Protein AF-A0AB38RPN5-F1 (afdb_monomer_lite)

Radius of gyration: 20.64 Å; chains: 1; bounding box: 56×37×49 Å

Foldseek 3Di:
DFFADPVRATDVPLVVLCVPPPDDDPVSCVSRPAAAADAFDQDDPNRGPQQAFSQVRRVVVVVVVPDDPRYHHDDKDFQDWQVVQQVVCVVRVHQGKWWADRRDGHDPPDPDPRIDGDGDDDDDDWDQPDFDADDDVRHQATQWTFTWDQDPVRDTDTDDIGRPDDDPPHHPPDDDDDDDDDDDDIDGTIMD

Structure (mmCIF, N/CA/C/O backbone):
data_AF-A0AB38RPN5-F1
#
_entry.id   AF-A0AB38RPN5-F1
#
loop_
_atom_site.group_PDB
_atom_site.id
_atom_site.type_symbol
_atom_site.label_atom_id
_atom_site.label_alt_id
_atom_site.label_comp_id
_atom_site.label_asym_id
_atom_site.label_entity_id
_atom_site.label_seq_id
_atom_site.pdbx_PDB_ins_code
_atom_site.Cartn_x
_atom_site.Cartn_y
_atom_site.Cartn_z
_atom_site.occupancy
_atom_site.B_iso_or_equiv
_atom_site.auth_seq_id
_atom_site.auth_comp_id
_atom_site.auth_asym_id
_atom_site.auth_atom_id
_atom_site.pdbx_PDB_model_num
ATOM 1 N N . MET A 1 1 ? -3.468 5.128 -4.167 1.00 90.56 1 MET A N 1
ATOM 2 C CA . MET A 1 1 ? -4.109 5.001 -5.499 1.00 90.56 1 MET A CA 1
ATOM 3 C C . MET A 1 1 ? -3.367 3.937 -6.280 1.00 90.56 1 MET A C 1
ATOM 5 O O . MET A 1 1 ? -2.167 3.811 -6.088 1.00 90.56 1 MET A O 1
ATOM 9 N N . VAL A 1 2 ? -4.060 3.199 -7.135 1.00 93.06 2 VAL A N 1
ATOM 10 C CA . VAL A 1 2 ? -3.501 2.122 -7.956 1.00 93.06 2 VAL A CA 1
ATOM 11 C C . VAL A 1 2 ? -3.995 2.311 -9.383 1.00 93.06 2 VAL A C 1
ATOM 13 O O . VAL A 1 2 ? -5.187 2.531 -9.578 1.00 93.06 2 VAL A O 1
ATOM 16 N N . ALA A 1 3 ? -3.092 2.244 -10.360 1.00 92.69 3 ALA A N 1
ATOM 17 C CA . ALA A 1 3 ? -3.441 2.067 -11.766 1.00 92.69 3 ALA A CA 1
ATOM 18 C C . ALA A 1 3 ? -3.208 0.599 -12.128 1.00 92.69 3 ALA A C 1
ATOM 20 O O . ALA A 1 3 ? -2.184 0.040 -11.737 1.00 92.69 3 ALA A O 1
ATOM 21 N N . LEU A 1 4 ? -4.142 -0.017 -12.846 1.00 89.94 4 LEU A N 1
ATOM 22 C CA . LEU A 1 4 ? -3.995 -1.397 -13.306 1.00 89.94 4 LEU A CA 1
ATOM 23 C C . LEU A 1 4 ? -3.436 -1.425 -14.734 1.00 89.94 4 LEU A C 1
ATOM 25 O O . LEU A 1 4 ? -3.673 -0.506 -15.530 1.00 89.94 4 LEU A O 1
ATOM 29 N N . GLY A 1 5 ? -2.654 -2.457 -15.035 1.00 87.06 5 GLY A N 1
ATOM 30 C CA . GLY A 1 5 ? -2.279 -2.840 -16.389 1.00 87.06 5 GLY A CA 1
ATOM 31 C C . GLY A 1 5 ? -3.443 -3.501 -17.140 1.00 87.06 5 GLY A C 1
ATOM 32 O O . GLY A 1 5 ? -4.487 -3.776 -16.544 1.00 87.06 5 GLY A O 1
ATOM 33 N N . PRO A 1 6 ? -3.288 -3.753 -18.453 1.00 84.75 6 PRO A N 1
ATOM 34 C CA . PRO A 1 6 ? -4.275 -4.493 -19.249 1.00 84.75 6 PRO A CA 1
ATOM 35 C C . PRO A 1 6 ? -4.553 -5.914 -18.731 1.00 84.75 6 PRO A C 1
ATOM 37 O O . PRO A 1 6 ? -5.631 -6.452 -18.947 1.00 84.75 6 PRO A O 1
ATOM 40 N N . ASP A 1 7 ? -3.586 -6.496 -18.028 1.00 85.00 7 ASP A N 1
ATOM 41 C CA . ASP A 1 7 ? -3.626 -7.793 -17.346 1.00 85.00 7 ASP A CA 1
ATOM 42 C C . ASP A 1 7 ? -4.301 -7.743 -15.961 1.00 85.00 7 ASP A C 1
ATOM 44 O O . ASP A 1 7 ? -4.410 -8.760 -15.279 1.00 85.00 7 ASP A O 1
ATOM 48 N N . GLY A 1 8 ? -4.747 -6.562 -15.521 1.00 86.62 8 GLY A N 1
ATOM 49 C CA . GLY A 1 8 ? -5.340 -6.356 -14.201 1.00 86.62 8 GLY A CA 1
ATOM 50 C C . GLY A 1 8 ? -4.323 -6.265 -13.060 1.00 86.62 8 GLY A C 1
ATOM 51 O O . GLY A 1 8 ? -4.733 -6.161 -11.904 1.00 86.62 8 GLY A O 1
ATOM 52 N N . VAL A 1 9 ? -3.017 -6.261 -13.350 1.00 89.06 9 VAL A N 1
ATOM 53 C CA . VAL A 1 9 ? -1.956 -6.186 -12.336 1.00 89.06 9 VAL A CA 1
ATOM 54 C C . VAL A 1 9 ? -1.670 -4.725 -11.960 1.00 89.06 9 VAL A C 1
ATOM 56 O O . VAL A 1 9 ? -1.650 -3.853 -12.836 1.00 89.06 9 VAL A O 1
ATOM 59 N N . PRO A 1 10 ? -1.437 -4.396 -10.674 1.00 90.94 10 PRO A N 1
ATOM 60 C CA . PRO A 1 10 ? -1.004 -3.059 -10.276 1.00 90.94 10 PRO A CA 1
ATOM 61 C C . PRO A 1 10 ? 0.267 -2.603 -11.005 1.00 90.94 10 PRO A C 1
ATOM 63 O O . PRO A 1 10 ? 1.298 -3.264 -10.974 1.00 90.94 10 PRO A O 1
ATOM 66 N N . SER A 1 11 ? 0.217 -1.420 -11.615 1.00 89.19 11 SER A N 1
ATOM 67 C CA . SER A 1 11 ? 1.329 -0.841 -12.367 1.00 89.19 11 SER A CA 1
ATOM 68 C C . SER A 1 11 ? 1.660 0.559 -11.860 1.00 89.19 11 SER A C 1
ATOM 70 O O . SER A 1 11 ? 0.972 1.547 -12.145 1.00 89.19 11 SER A O 1
ATOM 72 N N . PHE A 1 12 ? 2.758 0.657 -11.108 1.00 86.56 12 PHE A N 1
ATOM 73 C CA . PHE A 1 12 ? 3.242 1.939 -10.602 1.00 86.56 12 PHE A CA 1
ATOM 74 C C . PHE A 1 12 ? 3.710 2.865 -11.731 1.00 86.56 12 PHE A C 1
ATOM 76 O O . PHE A 1 12 ? 3.403 4.053 -11.706 1.00 86.56 12 PHE A O 1
ATOM 83 N N . SER A 1 13 ? 4.354 2.330 -12.771 1.00 84.12 13 SER A N 1
ATOM 84 C CA . SER A 1 13 ? 4.792 3.119 -13.930 1.00 84.12 13 SER A CA 1
ATOM 85 C C . SER A 1 13 ? 3.619 3.768 -14.673 1.00 84.12 13 SER A C 1
ATOM 87 O O . SER A 1 13 ? 3.713 4.923 -15.089 1.00 84.12 13 SER A O 1
ATOM 89 N N . ARG A 1 14 ? 2.472 3.080 -14.787 1.00 89.19 14 ARG A N 1
ATOM 90 C CA . ARG A 1 14 ? 1.233 3.673 -15.325 1.00 89.19 14 ARG A CA 1
ATOM 91 C C . ARG A 1 14 ? 0.702 4.781 -14.420 1.00 89.19 14 ARG A C 1
ATOM 93 O O . ARG A 1 14 ? 0.336 5.840 -14.923 1.00 89.19 14 ARG A O 1
ATOM 100 N N . LEU A 1 15 ? 0.697 4.573 -13.100 1.00 90.12 15 LEU A N 1
ATOM 101 C CA . LEU A 1 15 ? 0.297 5.603 -12.135 1.00 90.12 15 LEU A CA 1
ATOM 102 C C . LEU A 1 15 ? 1.198 6.848 -12.227 1.00 90.12 15 LEU A C 1
ATOM 104 O O . LEU A 1 15 ? 0.686 7.969 -12.231 1.00 90.12 15 LEU A O 1
ATOM 108 N N . GLN A 1 16 ? 2.515 6.662 -12.356 1.00 88.81 16 GLN A N 1
ATOM 109 C CA . GLN A 1 16 ? 3.499 7.745 -12.426 1.00 88.81 16 GLN A CA 1
ATOM 110 C C . GLN A 1 16 ? 3.248 8.719 -13.580 1.00 88.81 16 GLN A C 1
ATOM 112 O O . GLN A 1 16 ? 3.449 9.914 -13.393 1.00 88.81 16 GLN A O 1
ATOM 117 N N . ARG A 1 17 ? 2.725 8.260 -14.728 1.00 86.56 17 ARG A N 1
ATOM 118 C CA . ARG A 1 17 ? 2.425 9.122 -15.895 1.00 86.56 17 ARG A CA 1
ATOM 119 C C . ARG A 1 17 ? 1.492 10.292 -15.584 1.00 86.56 17 ARG A C 1
ATOM 121 O O . ARG A 1 17 ? 1.476 11.276 -16.314 1.00 86.56 17 ARG A O 1
ATOM 128 N N . ARG A 1 18 ? 0.689 10.174 -14.525 1.00 85.69 18 ARG A N 1
ATOM 129 C CA . ARG A 1 18 ? -0.244 11.216 -14.077 1.00 85.69 18 ARG A CA 1
ATOM 130 C C . ARG A 1 18 ? 0.053 11.745 -12.677 1.00 85.69 18 ARG A C 1
ATOM 132 O O . ARG A 1 18 ? -0.678 12.615 -12.203 1.00 85.69 18 ARG A O 1
ATOM 139 N N . MET A 1 19 ? 1.074 11.222 -11.999 1.00 83.62 19 MET A N 1
ATOM 140 C CA . MET A 1 19 ? 1.532 11.796 -10.736 1.00 83.62 19 MET A CA 1
ATOM 141 C C . MET A 1 19 ? 2.059 13.208 -11.013 1.00 83.62 19 MET A C 1
ATOM 143 O O . MET A 1 19 ? 2.760 13.424 -11.993 1.00 83.62 19 MET A O 1
ATOM 147 N N . HIS A 1 20 ? 1.684 14.174 -10.174 1.00 84.56 20 HIS A N 1
ATOM 148 C CA . HIS A 1 20 ? 2.034 15.600 -10.312 1.00 84.56 20 HIS A CA 1
ATOM 149 C C . HIS A 1 20 ? 1.392 16.353 -11.493 1.00 84.56 20 HIS A C 1
ATOM 151 O O . HIS A 1 20 ? 1.646 17.543 -11.667 1.00 84.56 20 HIS A O 1
ATOM 157 N N . VAL A 1 21 ? 0.491 15.723 -12.253 1.00 87.31 21 VAL A N 1
ATOM 158 C CA . VAL A 1 21 ? -0.304 16.421 -13.273 1.00 87.31 21 VAL A CA 1
ATOM 159 C C . VAL A 1 21 ? -1.572 16.983 -12.628 1.00 87.31 21 VAL A C 1
ATOM 161 O O . VAL A 1 21 ? -2.525 16.247 -12.378 1.00 87.31 21 VAL A O 1
ATOM 164 N N . LEU A 1 22 ? -1.597 18.295 -12.369 1.00 84.06 22 LEU A N 1
ATOM 165 C CA . LEU A 1 22 ? -2.720 18.969 -11.694 1.00 84.06 22 LEU A CA 1
ATOM 166 C C . LEU A 1 22 ? -4.036 18.897 -12.487 1.00 84.06 22 LEU A C 1
ATOM 168 O O . LEU A 1 22 ? -5.107 18.749 -11.904 1.00 84.06 22 LEU A O 1
ATOM 172 N N . LYS A 1 23 ? -3.964 18.997 -13.820 1.00 87.81 23 LYS A N 1
ATOM 173 C CA . LYS A 1 23 ? -5.122 18.969 -14.729 1.00 87.81 23 LYS A CA 1
ATOM 174 C C . LYS A 1 23 ? -4.888 17.941 -15.843 1.00 87.81 23 LYS A C 1
ATOM 176 O O . LYS A 1 23 ? -4.470 18.315 -16.937 1.00 87.81 23 LYS A O 1
ATOM 181 N N . PRO A 1 24 ? -5.097 16.637 -15.583 1.00 85.94 24 PRO A N 1
ATOM 182 C CA . PRO A 1 24 ? -4.861 15.604 -16.586 1.00 85.94 24 PRO A CA 1
ATOM 183 C C . PRO A 1 24 ? -5.884 15.712 -17.720 1.00 85.94 24 PRO A C 1
ATOM 185 O O . PRO A 1 24 ? -7.070 15.931 -17.463 1.00 85.94 24 PRO A O 1
ATOM 188 N N . THR A 1 25 ? -5.448 15.508 -18.964 1.00 92.06 25 THR A N 1
ATOM 189 C CA . THR A 1 25 ? -6.342 15.417 -20.131 1.00 92.06 25 THR A CA 1
ATOM 190 C C . THR A 1 25 ? -7.281 14.211 -20.011 1.00 92.06 25 THR A C 1
ATOM 192 O O . THR A 1 25 ? -7.021 13.281 -19.244 1.00 92.06 25 THR A O 1
ATOM 195 N N . THR A 1 26 ? -8.379 14.191 -20.773 1.00 89.62 26 THR A N 1
ATOM 196 C CA . THR A 1 26 ? -9.277 13.020 -20.830 1.00 89.62 26 THR A CA 1
ATOM 197 C C . THR A 1 26 ? -8.520 11.757 -21.237 1.00 89.62 26 THR A C 1
ATOM 199 O O . THR A 1 26 ? -8.680 10.725 -20.592 1.00 89.62 26 THR A O 1
ATOM 202 N N . GLN A 1 27 ? -7.628 11.873 -22.225 1.00 90.00 27 GLN A N 1
ATOM 203 C CA . GLN A 1 27 ? -6.771 10.778 -22.671 1.00 90.00 27 GLN A CA 1
ATOM 204 C C . GLN A 1 27 ? -5.923 10.220 -21.521 1.00 90.00 27 GLN A C 1
ATOM 206 O O . GLN A 1 27 ? -5.995 9.033 -21.223 1.00 90.00 27 GLN A O 1
ATOM 211 N N . LEU A 1 28 ? -5.211 11.082 -20.786 1.00 87.44 28 LEU A N 1
ATOM 212 C CA . LEU A 1 28 ? -4.363 10.648 -19.673 1.00 87.44 28 LEU A CA 1
ATOM 213 C C . LEU A 1 28 ? -5.168 10.013 -18.525 1.00 87.44 28 LEU A C 1
ATOM 215 O O . LEU A 1 28 ? -4.688 9.090 -17.868 1.00 87.44 28 LEU A O 1
ATOM 219 N N . ARG A 1 29 ? -6.397 10.484 -18.273 1.00 86.50 29 ARG A N 1
ATOM 220 C CA . ARG A 1 29 ? -7.290 9.862 -17.280 1.00 86.50 29 ARG A CA 1
ATOM 221 C C . ARG A 1 29 ? -7.720 8.455 -17.689 1.00 86.50 29 ARG A C 1
ATOM 223 O O . ARG A 1 29 ? -7.842 7.610 -16.807 1.00 86.50 29 ARG A O 1
ATOM 230 N N . ASN A 1 30 ? -7.932 8.218 -18.980 1.00 85.75 30 ASN A N 1
ATOM 231 C CA . ASN A 1 30 ? -8.304 6.908 -19.509 1.00 85.75 30 ASN A CA 1
ATOM 232 C C . ASN A 1 30 ? -7.095 5.960 -19.533 1.00 85.75 30 ASN A C 1
ATOM 234 O O . ASN A 1 30 ? -7.185 4.833 -19.051 1.00 85.75 30 ASN A O 1
ATOM 238 N N . ASP A 1 31 ? -5.941 6.447 -19.992 1.00 85.38 31 ASP A N 1
ATOM 239 C CA . ASP A 1 31 ? -4.703 5.665 -20.090 1.00 85.38 31 ASP A CA 1
ATOM 240 C C . ASP A 1 31 ? -4.143 5.264 -18.721 1.00 85.38 31 ASP A C 1
ATOM 242 O O . ASP A 1 31 ? -3.493 4.228 -18.582 1.00 85.38 31 ASP A O 1
ATOM 246 N N . ALA A 1 32 ? -4.398 6.075 -17.695 1.00 85.94 32 ALA A N 1
ATOM 247 C CA . ALA A 1 32 ? -4.004 5.825 -16.316 1.00 85.94 32 ALA A CA 1
ATOM 248 C C . ALA A 1 32 ? -5.215 5.951 -15.380 1.00 85.94 32 ALA A C 1
ATOM 250 O O . ALA A 1 32 ? -5.213 6.733 -14.416 1.00 85.94 32 ALA A O 1
ATOM 251 N N . LEU A 1 33 ? -6.265 5.178 -15.676 1.00 88.81 33 LEU A N 1
ATOM 252 C CA . LEU A 1 33 ? -7.417 5.045 -14.791 1.00 88.81 33 LEU A CA 1
ATOM 253 C C . LEU A 1 33 ? -6.967 4.478 -13.440 1.00 88.81 33 LEU A C 1
ATOM 255 O O . LEU A 1 33 ? -6.179 3.534 -13.377 1.00 88.81 33 LEU A O 1
ATOM 259 N N . THR A 1 34 ? -7.455 5.075 -12.352 1.00 91.81 34 THR A N 1
ATOM 260 C CA . THR A 1 34 ? -7.005 4.747 -10.999 1.00 91.81 34 THR A CA 1
ATOM 261 C C . THR A 1 34 ? -8.144 4.399 -10.060 1.00 91.81 34 THR A C 1
ATOM 263 O O . THR A 1 34 ? -9.202 5.029 -10.071 1.00 91.81 34 THR A O 1
ATOM 266 N N . THR A 1 35 ? -7.860 3.443 -9.183 1.00 93.12 35 THR A N 1
ATOM 267 C CA . THR A 1 35 ? -8.688 3.066 -8.040 1.00 93.12 35 THR A CA 1
ATOM 268 C C . THR A 1 35 ? -7.998 3.517 -6.756 1.00 93.12 35 THR A C 1
ATOM 270 O O . THR A 1 35 ? -6.784 3.365 -6.581 1.00 93.12 35 THR A O 1
ATOM 273 N N . TYR A 1 36 ? -8.752 4.112 -5.842 1.00 94.50 36 TYR A N 1
ATOM 274 C CA . TYR A 1 36 ? -8.278 4.505 -4.527 1.00 94.50 36 TYR A CA 1
ATOM 275 C C . TYR A 1 36 ? -8.563 3.392 -3.517 1.00 94.50 36 TYR A C 1
ATOM 277 O O . TYR A 1 36 ? -9.711 3.144 -3.164 1.00 94.50 36 TYR A O 1
ATOM 285 N N . TYR A 1 37 ? -7.503 2.710 -3.081 1.00 94.69 37 TYR A N 1
ATOM 286 C CA . TYR A 1 37 ? -7.563 1.713 -2.016 1.00 94.69 37 TYR A CA 1
ATOM 287 C C . TYR A 1 37 ? -7.333 2.398 -0.667 1.00 94.69 37 TYR A C 1
ATOM 289 O O . TYR A 1 37 ? -6.221 2.855 -0.393 1.00 94.69 37 TYR A O 1
ATOM 297 N N . VAL A 1 38 ? -8.386 2.503 0.140 1.00 96.25 38 VAL A N 1
ATOM 298 C CA . VAL A 1 38 ? -8.386 3.198 1.435 1.00 96.25 38 VAL A CA 1
ATOM 299 C C . VAL A 1 38 ? -8.102 2.192 2.535 1.00 96.25 38 VAL A C 1
ATOM 301 O O . VAL A 1 38 ? -8.867 1.255 2.721 1.00 96.25 38 VAL A O 1
ATOM 304 N N . PHE A 1 39 ? -7.001 2.363 3.263 1.00 94.44 39 PHE A N 1
ATOM 305 C CA . PHE A 1 39 ? -6.525 1.387 4.256 1.00 94.44 39 PHE A CA 1
ATOM 306 C C . PHE A 1 39 ? -6.522 1.910 5.700 1.00 94.44 39 PHE A C 1
ATOM 308 O O . PHE A 1 39 ? -6.038 1.221 6.604 1.00 94.44 39 PHE A O 1
ATOM 315 N N . GLY A 1 40 ? -6.989 3.138 5.909 1.00 93.94 40 GLY A N 1
ATOM 316 C CA . GLY A 1 40 ? -7.107 3.778 7.211 1.00 93.94 40 GLY A CA 1
ATOM 317 C C . GLY A 1 40 ? -7.914 5.068 7.114 1.00 93.94 40 GLY A C 1
ATOM 318 O O . GLY A 1 40 ? -8.022 5.659 6.041 1.00 93.94 40 GLY A O 1
ATOM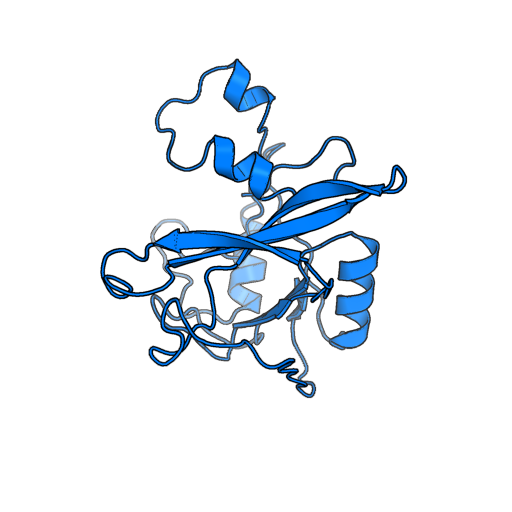 319 N N . VAL A 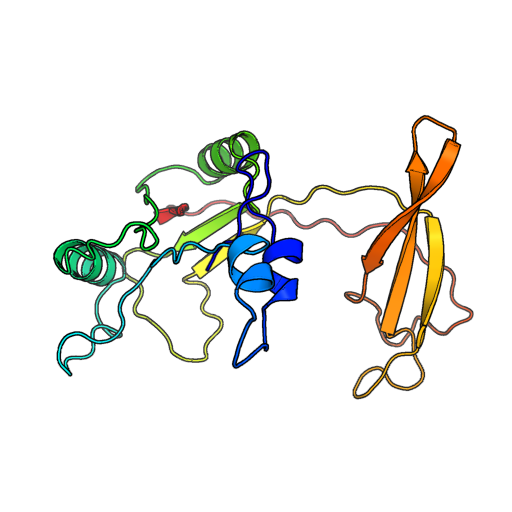1 41 ? -8.457 5.480 8.251 1.00 96.44 41 VAL A N 1
ATOM 320 C CA . VAL A 1 41 ? -9.126 6.762 8.482 1.00 96.44 41 VAL A CA 1
ATOM 321 C C . VAL A 1 41 ? -8.437 7.420 9.675 1.00 96.44 41 VAL A C 1
ATOM 323 O O . VAL A 1 41 ? -8.013 6.699 10.582 1.00 96.44 41 VAL A O 1
ATOM 326 N N . LEU A 1 42 ? -8.256 8.742 9.637 1.00 97.00 42 LEU A N 1
ATOM 327 C CA . LEU A 1 42 ? -7.578 9.513 10.693 1.00 97.00 42 LEU A CA 1
ATOM 328 C C . LEU A 1 42 ? -8.481 10.557 11.356 1.00 97.00 42 LEU A C 1
ATOM 330 O O . LEU A 1 42 ? -8.156 11.023 12.442 1.00 97.00 42 LEU A O 1
ATOM 334 N N . ASP A 1 43 ? -9.583 10.914 10.705 1.00 97.38 43 ASP A N 1
ATOM 335 C CA . ASP A 1 43 ? -10.576 11.868 1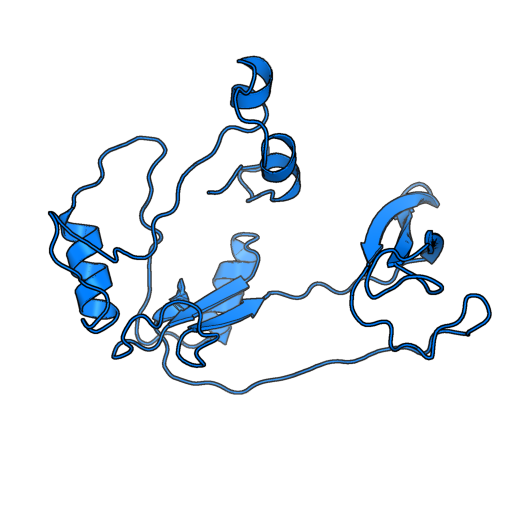1.181 1.00 97.38 43 ASP A CA 1
ATOM 336 C C . ASP A 1 43 ? -11.937 11.488 10.588 1.00 97.38 43 ASP A C 1
ATOM 338 O O . ASP A 1 43 ? -12.004 11.071 9.424 1.00 97.38 43 ASP A O 1
ATOM 342 N N . ILE A 1 44 ? -12.989 11.582 11.397 1.00 97.19 44 ILE A N 1
ATOM 343 C CA . ILE A 1 44 ? -14.384 11.417 10.988 1.00 97.19 44 ILE A CA 1
ATOM 344 C C . ILE A 1 44 ? -15.156 12.592 11.577 1.00 97.19 44 ILE A C 1
ATOM 346 O O . ILE A 1 44 ? -15.221 12.736 12.796 1.00 97.19 44 ILE A O 1
ATOM 350 N N . ASP A 1 45 ? -15.717 13.435 10.711 1.00 95.38 45 ASP A N 1
ATOM 351 C CA . ASP A 1 45 ? -16.535 14.592 11.088 1.00 95.38 45 ASP A CA 1
ATOM 352 C C . ASP A 1 45 ? -15.876 15.509 12.141 1.00 95.38 45 ASP A C 1
ATOM 354 O O . ASP A 1 45 ? -16.526 16.006 13.060 1.00 95.38 45 ASP A O 1
ATOM 358 N N . GLY A 1 46 ? -14.561 15.731 12.021 1.00 96.50 46 GLY A N 1
ATOM 359 C CA . GLY A 1 46 ? -13.778 16.566 12.937 1.00 96.50 46 GLY A CA 1
ATOM 360 C C . GLY A 1 46 ? -13.332 15.857 14.217 1.00 96.50 46 GLY A C 1
ATOM 361 O O . GLY A 1 46 ? -12.724 16.485 15.087 1.00 96.50 46 GLY A O 1
ATOM 362 N N . THR A 1 47 ? -13.631 14.564 14.352 1.00 97.31 47 THR A N 1
ATOM 363 C CA . THR A 1 47 ? -13.155 13.723 15.450 1.00 97.31 47 THR A CA 1
ATOM 364 C C . THR A 1 47 ? -11.972 12.885 14.989 1.00 97.31 47 THR A C 1
ATOM 366 O O . THR A 1 47 ? -12.107 11.995 14.145 1.00 97.31 47 THR A O 1
ATOM 369 N N . SER A 1 48 ? -10.811 13.125 15.598 1.00 97.81 48 SER A N 1
ATOM 370 C CA . SER A 1 48 ? -9.603 12.340 15.344 1.00 97.81 48 SER A CA 1
ATOM 371 C C . SER A 1 48 ? -9.800 10.874 15.730 1.00 97.81 48 SER A C 1
ATOM 373 O O . SER A 1 48 ? -10.249 10.557 16.830 1.00 97.81 48 SER A O 1
ATOM 375 N N . THR A 1 49 ? -9.377 9.969 14.849 1.00 98.06 49 THR A N 1
ATOM 376 C CA . THR A 1 49 ? -9.287 8.527 15.125 1.00 98.06 49 THR A CA 1
ATOM 377 C C . THR A 1 49 ? -7.843 8.060 15.304 1.00 98.06 49 THR A C 1
ATOM 379 O O . THR A 1 49 ? -7.600 6.868 15.489 1.00 98.06 49 THR A O 1
ATOM 382 N N . ALA A 1 50 ? -6.860 8.966 15.234 1.00 96.50 50 ALA A N 1
ATOM 383 C CA . ALA A 1 50 ? -5.438 8.618 15.213 1.00 96.50 50 ALA A CA 1
ATOM 384 C C . ALA A 1 50 ? -4.983 7.835 16.460 1.00 96.50 50 ALA A C 1
ATOM 386 O O . ALA A 1 50 ? -4.159 6.925 16.333 1.00 96.50 50 ALA A O 1
ATOM 387 N N . ASP A 1 51 ? -5.562 8.144 17.622 1.00 97.25 51 ASP A N 1
ATOM 388 C CA . ASP A 1 51 ? -5.238 7.517 18.909 1.00 97.25 51 ASP A CA 1
ATOM 389 C C . ASP A 1 51 ? -6.001 6.210 19.172 1.00 97.25 51 ASP A C 1
ATOM 391 O O . ASP A 1 51 ? -5.683 5.497 20.121 1.00 97.25 51 ASP A O 1
ATOM 395 N N . LEU A 1 52 ? -6.967 5.847 18.321 1.00 98.19 52 LEU A N 1
ATOM 396 C CA . LEU A 1 52 ? -7.641 4.551 18.419 1.00 98.19 52 LEU A CA 1
ATOM 397 C C . LEU A 1 52 ? -6.687 3.422 18.005 1.00 98.19 52 LEU A C 1
ATOM 399 O O . LEU A 1 52 ? -5.851 3.641 17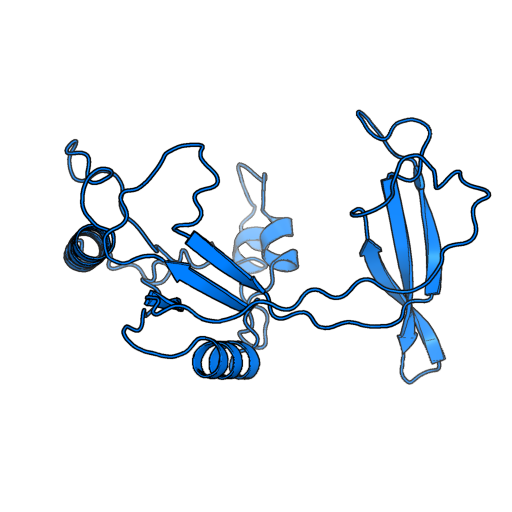.128 1.00 98.19 52 LEU A O 1
ATOM 403 N N . PRO A 1 53 ? -6.812 2.197 18.539 1.00 98.00 53 PRO A N 1
ATOM 404 C CA . PRO A 1 53 ? -6.178 0.995 17.996 1.00 98.00 53 PRO A CA 1
ATOM 405 C C . PRO A 1 53 ? -6.432 0.781 16.494 1.00 98.00 53 PRO A C 1
ATOM 407 O O . PRO A 1 53 ? -7.448 1.205 15.941 1.00 98.00 53 PRO A O 1
ATOM 410 N N . TYR A 1 54 ? -5.519 0.092 15.796 1.00 96.88 54 TYR A N 1
ATOM 411 C CA . TYR A 1 54 ? -5.639 -0.129 14.348 1.00 96.88 54 TYR A CA 1
ATOM 412 C C . TYR A 1 54 ? -6.942 -0.835 13.955 1.00 96.88 54 TYR A C 1
ATOM 414 O O . TYR A 1 54 ? -7.545 -0.442 12.955 1.00 96.88 54 TYR A O 1
ATOM 422 N N . LEU A 1 55 ? -7.375 -1.841 14.722 1.00 96.81 55 LEU A N 1
ATOM 423 C CA . LEU A 1 55 ? -8.626 -2.551 14.435 1.00 96.81 55 LEU A CA 1
ATOM 424 C C . LEU A 1 55 ? -9.849 -1.644 14.563 1.00 96.81 55 LEU A C 1
ATOM 426 O O . LEU A 1 55 ? -10.678 -1.639 13.658 1.00 96.81 55 LEU A O 1
ATOM 430 N N . GLU A 1 56 ? -9.905 -0.806 15.594 1.00 97.88 56 GLU A N 1
ATOM 431 C CA . GLU A 1 56 ? -10.988 0.169 15.765 1.00 97.88 56 GLU A CA 1
ATOM 432 C C . GLU A 1 56 ? -11.004 1.187 14.617 1.00 97.88 56 GLU A C 1
ATOM 434 O O . GLU A 1 56 ? -12.051 1.443 14.025 1.00 97.88 56 GLU A O 1
ATOM 439 N N . ARG A 1 57 ? -9.836 1.694 14.185 1.00 97.50 57 ARG A N 1
ATOM 440 C CA . ARG A 1 57 ? -9.757 2.542 12.976 1.00 97.50 57 ARG A CA 1
ATOM 441 C C . ARG A 1 57 ? -10.219 1.800 11.719 1.00 97.50 57 ARG A C 1
ATOM 443 O O . ARG A 1 57 ? -10.773 2.412 10.806 1.00 97.50 57 ARG A O 1
ATOM 450 N N . ARG A 1 58 ? -9.946 0.496 11.618 1.00 96.06 58 ARG A N 1
ATOM 451 C CA . ARG A 1 58 ? -10.310 -0.320 10.450 1.00 96.06 58 ARG A CA 1
ATOM 452 C C . ARG A 1 58 ? -11.812 -0.583 10.386 1.00 96.06 58 ARG A C 1
ATOM 454 O O . ARG A 1 58 ? -12.349 -0.585 9.274 1.00 96.06 58 ARG A O 1
ATOM 461 N N . GLU A 1 59 ? -12.442 -0.789 11.536 1.00 96.06 59 GLU A N 1
ATOM 462 C CA . GLU A 1 59 ? -13.889 -0.906 11.702 1.00 96.06 59 GLU A CA 1
ATOM 463 C C . GLU A 1 59 ? -14.578 0.432 11.420 1.00 96.06 59 GLU A C 1
ATOM 465 O O . GLU A 1 59 ? -15.461 0.491 10.567 1.00 96.06 59 GLU A O 1
ATOM 470 N N . ALA A 1 60 ? -14.087 1.530 12.004 1.00 96.69 60 ALA A N 1
ATOM 471 C CA . ALA A 1 60 ? -14.585 2.875 11.727 1.00 96.69 60 ALA A CA 1
ATOM 472 C C . ALA A 1 60 ? -14.553 3.200 10.223 1.00 96.69 60 ALA A C 1
ATOM 474 O O . ALA A 1 60 ? -15.547 3.653 9.664 1.00 96.69 60 ALA A O 1
ATOM 475 N N . LEU A 1 61 ? -13.448 2.883 9.532 1.00 96.12 61 LEU A N 1
ATOM 476 C CA . LEU A 1 61 ? -13.354 3.026 8.075 1.00 96.12 61 LEU A CA 1
ATOM 477 C C . LEU A 1 61 ? -14.376 2.157 7.322 1.00 96.12 61 LEU A C 1
ATOM 479 O O . LEU A 1 61 ? -14.891 2.590 6.293 1.00 96.12 61 LEU A O 1
ATOM 483 N N . ALA A 1 62 ? -14.637 0.929 7.779 1.00 94.56 62 ALA A N 1
ATOM 484 C CA . ALA A 1 62 ? -15.619 0.053 7.141 1.00 94.56 62 ALA A CA 1
ATOM 485 C C . ALA A 1 62 ? -17.043 0.617 7.266 1.00 94.56 62 ALA A C 1
ATOM 487 O O . ALA A 1 62 ? -17.797 0.577 6.295 1.00 94.56 62 ALA A O 1
ATOM 488 N N . ASN A 1 63 ? -17.363 1.217 8.414 1.00 95.88 63 ASN A N 1
ATOM 489 C CA . ASN A 1 63 ? -18.677 1.791 8.701 1.00 95.88 63 ASN A CA 1
ATOM 490 C C . ASN A 1 63 ? -18.987 3.058 7.886 1.00 95.88 63 ASN A C 1
ATOM 492 O O . ASN A 1 63 ? -20.157 3.375 7.684 1.00 95.88 63 ASN A O 1
ATOM 496 N N . LEU A 1 64 ? -17.972 3.738 7.334 1.00 94.19 64 LEU A N 1
ATOM 497 C CA . LEU A 1 64 ? -18.172 4.893 6.446 1.00 94.19 64 LEU A CA 1
ATOM 498 C C . LEU A 1 64 ? -18.885 4.553 5.129 1.00 94.19 64 LEU A C 1
ATOM 500 O O . LEU A 1 64 ? -19.301 5.471 4.430 1.00 94.19 64 LEU A O 1
ATOM 504 N N . SER A 1 65 ? -19.000 3.269 4.764 1.00 87.50 65 SER A N 1
ATOM 505 C CA . SER A 1 65 ? -19.756 2.813 3.586 1.00 87.50 65 SER A CA 1
ATOM 506 C C . SER A 1 65 ? -19.427 3.613 2.315 1.00 87.50 65 SER A C 1
ATOM 508 O O . SER A 1 65 ? -20.301 4.157 1.646 1.00 87.50 65 SER A O 1
ATOM 510 N N . LEU A 1 66 ? -18.130 3.727 1.997 1.00 89.75 66 LEU A N 1
ATOM 511 C CA . LEU A 1 66 ? -17.634 4.516 0.863 1.00 89.75 66 LEU A CA 1
ATOM 512 C C . LEU A 1 66 ? -18.030 3.878 -0.484 1.00 89.75 66 LEU A C 1
ATOM 514 O O . LEU A 1 66 ? -17.244 3.161 -1.111 1.00 89.75 66 LEU A O 1
ATOM 518 N N . GLU A 1 67 ? -19.248 4.152 -0.945 1.00 88.50 67 GLU A N 1
ATOM 519 C CA . GLU A 1 67 ? -19.792 3.635 -2.199 1.00 88.50 67 GLU A CA 1
ATOM 520 C C . GLU A 1 67 ? -19.318 4.457 -3.400 1.00 88.50 67 GLU A C 1
ATOM 522 O O . GLU A 1 67 ? -19.884 5.482 -3.775 1.00 88.50 67 GLU A O 1
ATOM 527 N N . HIS A 1 68 ? -18.248 3.998 -4.046 1.00 94.38 68 HIS A N 1
ATOM 528 C CA . HIS A 1 68 ? -17.826 4.558 -5.324 1.00 94.38 68 HIS A CA 1
ATOM 529 C C . HIS A 1 68 ? -17.109 3.496 -6.175 1.00 94.38 68 HIS A C 1
ATOM 531 O O . HIS A 1 68 ? -16.256 2.775 -5.653 1.00 94.38 68 HIS A O 1
ATOM 537 N N . PRO A 1 69 ? -17.341 3.414 -7.504 1.00 91.31 69 PRO A N 1
ATOM 538 C CA . PRO A 1 69 ? -16.742 2.373 -8.353 1.00 91.31 69 PRO A CA 1
ATOM 539 C C . PRO A 1 69 ? -15.210 2.305 -8.281 1.00 91.31 69 PRO A C 1
ATOM 541 O O . PRO A 1 69 ? -14.616 1.238 -8.430 1.00 91.31 69 PRO A O 1
ATOM 544 N N . ARG A 1 70 ? -14.573 3.454 -8.024 1.00 92.12 70 ARG A N 1
ATOM 545 C CA . ARG A 1 70 ? -13.113 3.616 -7.928 1.00 92.12 70 ARG A CA 1
ATOM 546 C C . ARG A 1 70 ? -12.601 3.828 -6.503 1.00 92.12 70 ARG A C 1
ATOM 548 O O . ARG A 1 70 ? -11.459 4.245 -6.350 1.00 92.12 70 ARG A O 1
ATOM 555 N N . ILE A 1 71 ? -13.412 3.595 -5.476 1.00 95.44 71 ILE A N 1
ATOM 556 C CA . ILE A 1 71 ? -12.949 3.548 -4.085 1.00 95.44 71 ILE A CA 1
ATOM 557 C C . ILE A 1 71 ? -13.132 2.115 -3.603 1.00 95.44 71 ILE A C 1
ATOM 559 O O . ILE A 1 71 ? -14.167 1.498 -3.841 1.00 95.44 71 ILE A O 1
ATOM 563 N N . LYS A 1 72 ? -12.089 1.548 -3.001 1.00 93.88 72 LYS A N 1
ATOM 564 C CA . LYS A 1 72 ? -12.090 0.178 -2.491 1.00 93.88 72 LYS A CA 1
ATOM 565 C C . LYS A 1 72 ? -11.449 0.156 -1.116 1.00 93.88 72 LYS A C 1
ATOM 567 O O . LYS A 1 72 ? -10.468 0.853 -0.875 1.00 93.88 72 LYS A O 1
ATOM 572 N N . LEU A 1 73 ? -11.973 -0.680 -0.235 1.00 94.06 73 LEU A N 1
ATOM 573 C CA . LEU A 1 73 ? -11.294 -1.040 1.001 1.00 94.06 73 LEU A CA 1
ATOM 574 C C . LEU A 1 73 ? -10.553 -2.349 0.717 1.00 94.06 73 LEU A C 1
ATOM 576 O O . LEU A 1 73 ? -11.201 -3.318 0.315 1.00 94.06 73 LEU A O 1
ATOM 580 N N . PRO A 1 74 ? -9.218 -2.402 0.862 1.00 91.75 74 PRO A N 1
ATOM 581 C CA . PRO A 1 74 ? -8.512 -3.656 0.711 1.00 91.75 74 PRO A CA 1
ATOM 582 C C . PRO A 1 74 ? -8.973 -4.626 1.814 1.00 91.75 74 PRO A C 1
ATOM 584 O O . PRO A 1 74 ? -9.214 -4.196 2.958 1.00 91.75 74 PRO A O 1
ATOM 587 N N . PRO A 1 75 ? -9.129 -5.920 1.488 1.00 90.94 75 PRO A N 1
ATOM 588 C CA . PRO A 1 75 ? -9.305 -6.944 2.506 1.00 90.94 75 PRO A CA 1
ATOM 589 C C . PRO A 1 75 ? -8.120 -6.925 3.479 1.00 90.94 75 PRO A C 1
ATOM 591 O O . PRO A 1 75 ? -7.030 -6.460 3.151 1.00 90.94 75 PRO A O 1
ATOM 594 N N . HIS A 1 76 ? -8.364 -7.394 4.695 1.00 92.12 76 HIS A N 1
ATOM 595 C CA . HIS A 1 76 ? -7.332 -7.581 5.704 1.00 92.12 76 HIS A CA 1
ATOM 596 C C . HIS A 1 76 ? -7.591 -8.909 6.402 1.00 92.12 76 HIS A C 1
ATOM 598 O O . HIS A 1 76 ? -8.743 -9.332 6.518 1.00 92.12 76 HIS A O 1
ATOM 604 N N . TRP A 1 77 ? -6.523 -9.550 6.853 1.00 93.94 77 TRP A N 1
ATOM 605 C CA . TRP A 1 77 ? -6.588 -10.851 7.502 1.00 93.94 77 TRP A CA 1
ATOM 606 C C . TRP A 1 77 ? -5.915 -10.782 8.862 1.00 93.94 77 TRP A C 1
ATOM 608 O O . TRP A 1 77 ? -4.909 -10.092 9.017 1.00 93.94 77 TRP A O 1
ATOM 618 N N . LEU A 1 78 ? -6.486 -11.484 9.838 1.00 94.12 78 LEU A N 1
ATOM 619 C CA . LEU A 1 78 ? -5.960 -11.610 11.195 1.00 94.12 78 LEU A CA 1
ATOM 620 C C . LEU A 1 78 ? -5.477 -13.038 11.414 1.00 94.12 78 LEU A C 1
ATOM 622 O O . LEU A 1 78 ? -6.064 -13.967 10.862 1.00 94.12 78 LEU A O 1
ATOM 626 N N . ASN A 1 79 ? -4.456 -13.202 12.255 1.00 91.25 79 ASN A N 1
ATOM 627 C CA . ASN A 1 79 ? -3.939 -14.510 12.668 1.00 91.25 79 ASN A CA 1
ATOM 628 C C . ASN A 1 79 ? -3.509 -15.396 11.481 1.00 91.25 79 ASN A C 1
ATOM 630 O O . ASN A 1 79 ? -3.720 -16.606 11.494 1.00 91.25 79 ASN A O 1
ATOM 634 N N . VAL A 1 80 ? -2.933 -14.782 10.442 1.00 91.94 80 VAL A N 1
ATOM 635 C CA . VAL A 1 80 ? -2.328 -15.486 9.305 1.00 91.94 80 VAL A CA 1
ATOM 636 C C . VAL A 1 80 ? -0.832 -15.220 9.323 1.00 91.94 80 VAL A C 1
ATOM 638 O O . VAL A 1 80 ? -0.404 -14.079 9.504 1.00 91.94 80 VAL A O 1
ATOM 641 N N . ASP A 1 81 ? -0.036 -16.265 9.123 1.00 90.31 81 ASP A N 1
ATOM 642 C CA . ASP A 1 81 ? 1.412 -16.141 9.087 1.00 90.31 81 ASP A CA 1
ATOM 643 C C . ASP A 1 81 ? 1.898 -15.379 7.840 1.00 90.31 81 ASP A C 1
ATOM 645 O O . ASP A 1 81 ? 1.296 -15.395 6.759 1.00 90.31 81 ASP A O 1
ATOM 649 N N . GLU A 1 82 ? 3.029 -14.695 8.002 1.00 91.94 82 GLU A N 1
ATOM 650 C CA . GLU A 1 82 ? 3.658 -13.890 6.955 1.00 91.94 82 GLU A CA 1
ATOM 651 C C . GLU A 1 82 ? 3.958 -14.697 5.666 1.00 91.94 82 GLU A C 1
ATOM 653 O O . GLU A 1 82 ? 3.604 -14.216 4.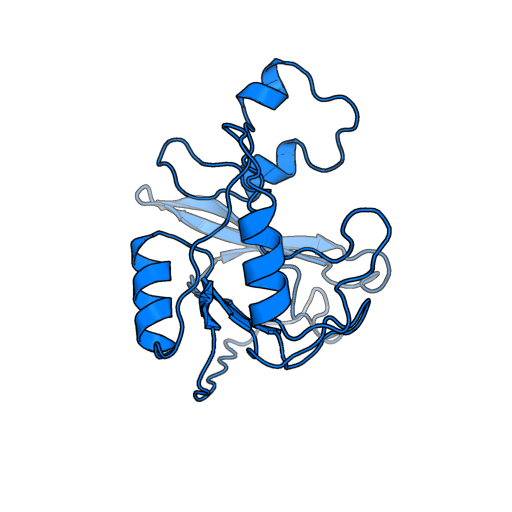582 1.00 91.94 82 GLU A O 1
ATOM 658 N N . PRO A 1 83 ? 4.556 -15.910 5.717 1.00 95.25 83 PRO A N 1
ATOM 659 C CA . PRO A 1 83 ? 4.778 -16.731 4.524 1.00 95.25 83 PRO A CA 1
ATOM 660 C C . PRO A 1 83 ? 3.517 -17.012 3.701 1.00 95.25 83 PRO A C 1
ATOM 662 O O . PRO A 1 83 ? 3.556 -16.862 2.473 1.00 95.25 83 PRO A O 1
ATOM 665 N N . THR A 1 84 ? 2.410 -17.375 4.353 1.00 95.31 84 THR A N 1
ATOM 666 C CA . THR A 1 84 ? 1.122 -17.627 3.693 1.00 95.31 84 THR A CA 1
ATOM 667 C C . THR A 1 84 ? 0.642 -16.384 2.946 1.00 95.31 84 THR A C 1
ATOM 669 O O . THR A 1 84 ? 0.322 -16.443 1.754 1.00 95.31 84 THR A O 1
ATOM 672 N N . MET A 1 85 ? 0.676 -15.219 3.593 1.00 94.88 85 MET A N 1
ATOM 673 C CA . MET A 1 85 ? 0.250 -13.970 2.958 1.00 94.88 85 MET A CA 1
ATOM 674 C C . MET A 1 85 ? 1.187 -13.514 1.835 1.00 94.88 85 MET A C 1
ATOM 676 O O . MET A 1 85 ? 0.727 -12.993 0.817 1.00 94.88 85 MET A O 1
ATOM 680 N N . LEU A 1 86 ? 2.492 -13.768 1.950 1.00 95.06 86 LEU A N 1
ATOM 681 C CA . LEU A 1 86 ? 3.435 -13.537 0.856 1.00 95.06 86 LEU A CA 1
ATOM 682 C C . LEU A 1 86 ? 3.163 -14.452 -0.344 1.00 95.06 86 LEU A C 1
ATOM 684 O O . LEU A 1 86 ? 3.359 -14.031 -1.483 1.00 95.06 86 LEU A O 1
ATOM 688 N N . GLN A 1 87 ? 2.715 -15.693 -0.133 1.00 95.38 87 GLN A N 1
ATOM 689 C CA . GLN A 1 87 ? 2.315 -16.580 -1.228 1.00 95.38 87 GLN A CA 1
ATOM 690 C C . GLN A 1 87 ? 1.079 -16.044 -1.960 1.00 95.38 87 GLN A C 1
ATOM 692 O O . GLN A 1 87 ? 1.059 -16.035 -3.193 1.00 95.38 87 GLN A O 1
ATOM 697 N N . VAL A 1 88 ? 0.091 -15.533 -1.220 1.00 94.00 88 VAL A N 1
ATOM 698 C CA . VAL A 1 88 ? -1.076 -14.843 -1.793 1.00 94.00 88 VAL A CA 1
ATOM 699 C C . VAL A 1 88 ? -0.623 -13.623 -2.596 1.00 94.00 88 VAL A C 1
ATOM 701 O O . VAL A 1 88 ? -0.972 -13.499 -3.770 1.00 94.00 88 VAL A O 1
ATOM 704 N N . ALA A 1 89 ? 0.227 -12.771 -2.019 1.00 93.81 89 ALA A N 1
ATOM 705 C CA . ALA A 1 89 ? 0.766 -11.604 -2.712 1.00 93.81 89 ALA A CA 1
ATOM 706 C C . ALA A 1 89 ? 1.487 -11.983 -4.020 1.00 93.81 89 ALA A C 1
ATOM 708 O O . ALA A 1 89 ? 1.253 -11.339 -5.042 1.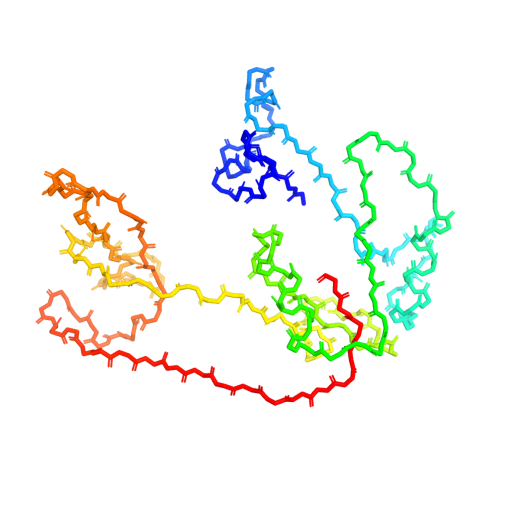00 93.81 89 ALA A O 1
ATOM 709 N N . ARG A 1 90 ? 2.280 -13.069 -4.032 1.00 93.44 90 ARG A N 1
ATOM 710 C CA . ARG A 1 90 ? 2.938 -13.579 -5.252 1.00 93.44 90 ARG A CA 1
ATOM 711 C C . ARG A 1 90 ? 1.920 -14.002 -6.303 1.00 93.44 90 ARG A C 1
ATOM 713 O O . ARG A 1 90 ? 2.028 -13.583 -7.449 1.00 93.44 90 ARG A O 1
ATOM 720 N N . LYS A 1 91 ? 0.926 -14.804 -5.912 1.00 92.94 91 LYS A N 1
ATOM 721 C CA . LYS A 1 91 ? -0.118 -15.310 -6.817 1.00 92.94 91 LYS A CA 1
ATOM 722 C C . LYS A 1 91 ? -0.908 -14.178 -7.481 1.00 92.94 91 LYS A C 1
ATOM 724 O O . LYS A 1 91 ? -1.346 -14.318 -8.618 1.00 92.94 91 LYS A O 1
ATOM 729 N N . HIS A 1 92 ? -1.079 -13.065 -6.772 1.00 89.38 92 HIS A N 1
ATOM 730 C CA . HIS A 1 92 ? -1.801 -11.889 -7.251 1.00 89.38 92 HIS A CA 1
ATOM 731 C C . HIS A 1 92 ? -0.894 -10.793 -7.833 1.00 89.38 92 HIS A C 1
ATOM 733 O O . HIS A 1 92 ? -1.385 -9.700 -8.105 1.00 89.38 92 HIS A O 1
ATOM 739 N N . HIS A 1 93 ? 0.399 -11.070 -8.048 1.00 89.50 93 HIS A N 1
ATOM 740 C CA . HIS A 1 93 ? 1.372 -10.117 -8.600 1.00 89.50 93 HIS A CA 1
ATOM 741 C C . HIS A 1 93 ? 1.419 -8.781 -7.832 1.00 89.50 93 HIS A C 1
ATOM 743 O O . HIS A 1 93 ? 1.553 -7.705 -8.415 1.00 89.50 93 HIS A O 1
ATOM 749 N N . LEU A 1 94 ? 1.272 -8.843 -6.507 1.00 91.06 94 LEU A N 1
ATOM 750 C CA . LEU A 1 94 ? 1.370 -7.680 -5.629 1.00 91.06 94 LEU A CA 1
ATOM 751 C C . LEU A 1 94 ? 2.835 -7.384 -5.287 1.00 91.06 94 LEU A C 1
ATOM 753 O O . LEU A 1 94 ? 3.694 -8.261 -5.338 1.00 91.06 94 LEU A O 1
ATOM 757 N N . GLU A 1 95 ? 3.116 -6.148 -4.868 1.00 90.50 95 GLU A N 1
ATOM 758 C CA . GLU A 1 95 ? 4.463 -5.731 -4.438 1.00 90.50 95 GLU A CA 1
ATOM 759 C C . GLU A 1 95 ? 4.950 -6.510 -3.204 1.00 90.50 95 GLU A C 1
ATOM 761 O O . GLU A 1 95 ? 6.143 -6.583 -2.929 1.00 90.50 95 GLU A O 1
ATOM 766 N N . GLY A 1 96 ? 4.026 -7.067 -2.430 1.00 93.44 96 GLY A N 1
ATOM 767 C CA . GLY A 1 96 ? 4.270 -7.721 -1.158 1.00 93.44 96 GLY A CA 1
ATOM 768 C C . GLY A 1 96 ? 3.119 -7.437 -0.218 1.00 93.44 96 GLY A C 1
ATOM 769 O O . GLY A 1 96 ? 1.980 -7.302 -0.662 1.00 93.44 96 GLY A O 1
ATOM 770 N N . ILE A 1 97 ? 3.431 -7.341 1.067 1.00 95.62 97 ILE A N 1
ATOM 771 C CA . ILE A 1 97 ? 2.431 -7.180 2.115 1.00 95.62 97 ILE A CA 1
ATOM 772 C C . ILE A 1 97 ? 2.788 -6.052 3.078 1.00 95.62 97 ILE A C 1
ATOM 774 O O . ILE A 1 97 ? 3.967 -5.724 3.267 1.00 95.62 97 ILE A O 1
ATOM 778 N N . VAL A 1 98 ? 1.769 -5.475 3.714 1.00 95.19 98 VAL A N 1
ATOM 779 C CA . VAL A 1 98 ? 1.939 -4.579 4.858 1.00 95.19 98 VAL A CA 1
ATOM 780 C C . VAL A 1 98 ? 1.285 -5.196 6.080 1.00 95.19 98 VAL A C 1
ATOM 782 O O . VAL A 1 98 ? 0.079 -5.413 6.133 1.00 95.19 98 VAL A O 1
ATOM 785 N N . ALA A 1 99 ? 2.111 -5.430 7.084 1.00 95.12 99 ALA A N 1
ATOM 786 C CA . ALA A 1 99 ? 1.752 -6.021 8.347 1.00 95.12 99 ALA A CA 1
ATOM 787 C C . ALA A 1 99 ? 1.577 -4.887 9.383 1.00 95.12 99 ALA A C 1
ATOM 789 O O . ALA A 1 99 ? 2.501 -4.103 9.605 1.00 95.12 99 ALA A O 1
ATOM 790 N N . LYS A 1 100 ? 0.393 -4.755 9.992 1.00 95.06 100 LYS A N 1
ATOM 791 C CA . LYS A 1 100 ? 0.074 -3.733 11.002 1.00 95.06 100 LYS A CA 1
ATOM 792 C C . LYS A 1 100 ? -0.243 -4.354 12.363 1.00 95.06 100 LYS A C 1
ATOM 794 O O . LYS A 1 100 ? -1.067 -5.260 12.463 1.00 95.06 100 LYS A O 1
ATOM 799 N N . SER A 1 101 ? 0.372 -3.828 13.422 1.00 95.81 101 SER A N 1
ATOM 800 C CA . SER A 1 101 ? 0.041 -4.186 14.806 1.00 95.81 101 SER A CA 1
ATOM 801 C C . SER A 1 101 ? -1.386 -3.742 15.142 1.00 95.81 101 SER A C 1
ATOM 803 O O . SER A 1 101 ? -1.728 -2.562 15.013 1.00 95.81 101 SER A O 1
ATOM 805 N N . VAL A 1 102 ? -2.210 -4.693 15.583 1.00 96.75 102 VAL A N 1
ATOM 806 C CA . VAL A 1 102 ? -3.655 -4.517 15.809 1.00 96.75 102 VAL A CA 1
ATOM 807 C C . VAL A 1 102 ? -3.989 -3.484 16.886 1.00 96.75 102 VAL A C 1
ATOM 809 O O . VAL A 1 102 ? -4.973 -2.759 16.753 1.00 96.75 102 VAL A O 1
ATOM 812 N N . THR A 1 103 ? -3.134 -3.352 17.902 1.00 96.38 103 THR A N 1
ATOM 813 C CA . THR A 1 103 ? -3.288 -2.398 19.011 1.00 96.38 103 THR A CA 1
ATOM 814 C C . THR A 1 103 ? -2.586 -1.062 18.766 1.00 96.38 103 THR A C 1
ATOM 816 O O . THR A 1 103 ? -2.643 -0.172 19.608 1.00 96.38 103 THR A O 1
ATOM 819 N N . SER A 1 104 ? -1.913 -0.886 17.623 1.00 96.81 104 SER A N 1
ATOM 820 C CA . SER A 1 104 ? -1.120 0.322 17.377 1.00 96.81 104 SER A CA 1
ATOM 821 C C . SER A 1 104 ? -1.963 1.545 17.017 1.00 96.81 104 SER A C 1
ATOM 823 O O . SER A 1 104 ? -2.821 1.504 16.126 1.00 96.81 104 SER A O 1
ATOM 825 N N . THR A 1 105 ? -1.644 2.675 17.645 1.00 97.25 105 THR A N 1
ATOM 826 C CA . THR A 1 105 ? -2.123 4.001 17.239 1.00 97.25 105 THR A CA 1
ATOM 827 C C . THR A 1 105 ? -1.406 4.481 15.973 1.00 97.25 105 THR A C 1
ATOM 829 O O . THR A 1 105 ? -0.337 3.976 15.599 1.00 97.25 105 THR A O 1
ATOM 832 N N . TYR A 1 106 ? -2.004 5.434 15.259 1.00 96.69 106 TYR A N 1
ATOM 833 C CA . TYR A 1 106 ? -1.348 6.090 14.136 1.00 96.69 106 TYR A CA 1
ATOM 834 C C . TYR A 1 106 ? -0.343 7.117 14.661 1.00 96.69 106 TYR A C 1
ATOM 836 O O . TYR A 1 106 ? -0.655 7.916 15.535 1.00 96.69 106 TYR A O 1
ATOM 844 N N . GLN A 1 107 ? 0.872 7.115 14.112 1.00 95.19 107 GLN A N 1
ATOM 845 C CA . GLN A 1 107 ? 1.948 8.009 14.542 1.00 95.19 107 GLN A CA 1
ATOM 846 C C . GLN A 1 107 ? 2.362 8.924 13.379 1.00 95.19 107 GLN A C 1
ATOM 848 O O . GLN A 1 107 ? 3.204 8.528 12.565 1.00 95.19 107 GLN A O 1
ATOM 853 N N . PRO A 1 108 ? 1.779 10.137 13.267 1.00 94.00 108 PRO A N 1
ATOM 854 C CA . PRO A 1 108 ? 2.067 11.057 12.173 1.00 94.00 108 PRO A CA 1
ATOM 855 C C . PRO A 1 108 ? 3.565 11.350 12.036 1.00 94.00 108 PRO A C 1
ATOM 857 O O . PRO A 1 108 ? 4.252 11.635 13.015 1.00 94.00 108 PRO A O 1
ATOM 860 N N . GLY A 1 109 ? 4.079 11.262 10.807 1.00 93.44 109 GLY A N 1
ATOM 861 C CA . GLY A 1 109 ? 5.474 11.582 10.486 1.00 93.44 109 GLY A CA 1
ATOM 862 C C . GLY A 1 109 ? 6.523 10.590 11.004 1.00 93.44 109 GLY A C 1
ATOM 863 O O . GLY A 1 109 ? 7.707 10.780 10.732 1.00 93.44 109 GLY A O 1
ATOM 864 N N . LYS A 1 110 ? 6.133 9.521 11.715 1.00 92.69 110 LYS A N 1
ATOM 865 C CA . LYS A 1 110 ? 7.075 8.542 12.277 1.00 92.69 110 LYS A CA 1
ATOM 866 C C . LYS A 1 110 ? 7.129 7.262 11.451 1.00 92.69 110 LYS A C 1
ATOM 868 O O . LYS A 1 110 ? 6.107 6.668 11.111 1.00 92.69 110 LYS A O 1
ATOM 873 N N . ARG A 1 111 ? 8.346 6.764 11.212 1.00 91.75 111 ARG A N 1
ATOM 874 C CA . ARG A 1 111 ? 8.573 5.400 10.716 1.00 91.75 111 ARG A CA 1
ATOM 875 C C . ARG A 1 111 ? 8.434 4.416 11.881 1.00 91.75 111 ARG A C 1
ATOM 877 O O . ARG A 1 111 ? 9.422 4.037 12.501 1.00 91.75 111 ARG A O 1
ATOM 884 N N . SER A 1 112 ? 7.195 4.064 12.206 1.00 91.00 112 SER A N 1
ATOM 885 C CA . SER A 1 112 ? 6.878 3.164 13.318 1.00 91.00 112 SER A CA 1
ATOM 886 C C . SER A 1 112 ? 7.172 1.696 12.970 1.00 91.00 112 SER A C 1
ATOM 888 O O . SER A 1 112 ? 6.859 1.274 11.854 1.00 91.00 112 SER A O 1
ATOM 890 N N . PRO A 1 113 ? 7.704 0.886 13.908 1.00 91.25 113 PRO A N 1
ATOM 891 C CA . PRO A 1 113 ? 7.816 -0.562 13.730 1.00 91.25 113 PRO A CA 1
ATOM 892 C C . PRO A 1 113 ? 6.449 -1.261 13.715 1.00 91.25 113 PRO A C 1
ATOM 894 O O . PRO A 1 113 ? 6.356 -2.405 13.289 1.00 91.25 113 PRO A O 1
ATOM 897 N N . SER A 1 114 ? 5.377 -0.580 14.136 1.00 94.75 114 SER A N 1
ATOM 898 C CA . SER A 1 114 ? 4.020 -1.129 14.123 1.00 94.75 114 SER A CA 1
ATOM 899 C C . SER A 1 114 ? 3.484 -1.398 12.715 1.00 94.75 114 SER A C 1
ATOM 901 O O . SER A 1 114 ? 2.445 -2.041 12.597 1.00 94.75 114 SER A O 1
ATOM 903 N N . TRP A 1 115 ? 4.116 -0.853 11.669 1.00 94.44 115 TRP A N 1
ATOM 904 C CA . TRP A 1 115 ? 3.746 -1.042 10.266 1.00 94.44 115 TRP A CA 1
ATOM 905 C C . TRP A 1 115 ? 4.965 -1.570 9.510 1.00 94.44 115 TRP A C 1
ATOM 907 O O . TRP A 1 115 ? 5.862 -0.811 9.135 1.00 94.44 115 TRP A O 1
ATOM 917 N N . LEU A 1 116 ? 5.000 -2.877 9.280 1.00 94.25 116 LEU A N 1
ATOM 918 C CA . LEU A 1 116 ? 6.099 -3.550 8.610 1.00 94.25 116 LEU A CA 1
ATOM 919 C C . LEU A 1 116 ? 5.717 -3.861 7.164 1.00 94.25 116 LEU A C 1
ATOM 921 O O . LEU A 1 116 ? 4.764 -4.585 6.899 1.00 94.25 116 LEU A O 1
ATOM 925 N N . LYS A 1 117 ? 6.474 -3.319 6.211 1.00 94.38 117 LYS A N 1
ATOM 926 C CA . LYS A 1 117 ? 6.348 -3.688 4.800 1.00 94.38 117 LYS A CA 1
ATOM 927 C C . LYS A 1 117 ? 7.314 -4.826 4.491 1.00 94.38 117 LYS A C 1
ATOM 929 O O . LYS A 1 117 ? 8.525 -4.614 4.575 1.00 94.38 117 LYS A O 1
ATOM 934 N N . THR A 1 118 ? 6.787 -5.963 4.049 1.00 95.12 118 THR A N 1
ATOM 935 C CA . THR A 1 118 ? 7.591 -7.048 3.478 1.00 95.12 118 THR A CA 1
ATOM 936 C C . THR A 1 118 ? 7.366 -7.090 1.965 1.00 95.12 118 THR A C 1
ATOM 938 O O . THR A 1 118 ? 6.357 -7.632 1.509 1.00 95.12 118 THR A O 1
ATOM 941 N N . PRO A 1 119 ? 8.271 -6.505 1.158 1.00 91.38 119 PRO A N 1
ATOM 942 C CA . PRO A 1 119 ? 8.167 -6.567 -0.291 1.00 91.38 119 PRO A CA 1
ATOM 943 C C . PRO A 1 119 ? 8.587 -7.944 -0.815 1.00 91.38 119 PRO A C 1
ATOM 945 O O . PRO A 1 119 ? 9.559 -8.543 -0.349 1.00 91.38 119 PRO A O 1
ATOM 948 N N . LEU A 1 120 ? 7.905 -8.403 -1.856 1.00 90.19 120 LEU A N 1
ATOM 949 C CA . LEU A 1 120 ? 8.359 -9.487 -2.706 1.00 90.19 120 LEU A CA 1
ATOM 950 C C . LEU A 1 120 ? 9.500 -8.973 -3.573 1.00 90.19 120 LEU A C 1
ATOM 952 O O . LEU A 1 120 ? 9.319 -8.156 -4.471 1.00 90.19 120 LEU A O 1
ATOM 956 N N . ARG A 1 121 ? 10.706 -9.449 -3.277 1.00 82.00 121 ARG A N 1
ATOM 957 C CA . ARG A 1 121 ? 11.895 -9.111 -4.052 1.00 82.00 121 ARG A CA 1
ATOM 958 C C . ARG A 1 121 ? 12.089 -10.159 -5.134 1.00 82.00 121 ARG A C 1
ATOM 960 O O . ARG A 1 121 ? 12.377 -11.314 -4.828 1.00 82.00 121 ARG A O 1
ATOM 967 N N . ALA A 1 122 ? 11.933 -9.742 -6.383 1.00 72.19 122 ALA A N 1
ATOM 968 C CA . ALA A 1 122 ? 12.501 -10.451 -7.514 1.00 72.19 122 ALA A CA 1
ATOM 969 C C . ALA A 1 122 ? 13.876 -9.838 -7.783 1.00 72.19 122 ALA A C 1
ATOM 971 O O . ALA A 1 122 ? 13.994 -8.627 -7.961 1.00 72.19 122 ALA A O 1
ATOM 972 N N . ASN A 1 123 ? 14.911 -10.670 -7.768 1.00 75.50 123 ASN A N 1
ATOM 973 C CA . ASN A 1 123 ? 16.239 -10.250 -8.184 1.00 75.50 123 ASN A CA 1
ATOM 974 C C . ASN A 1 123 ? 16.424 -10.692 -9.630 1.00 75.50 123 ASN A C 1
ATOM 976 O O . ASN A 1 123 ? 16.095 -11.827 -9.971 1.00 75.50 123 ASN A O 1
ATOM 980 N N . THR A 1 124 ? 16.986 -9.816 -10.450 1.00 74.25 124 THR A N 1
ATOM 981 C CA . THR A 1 124 ? 17.494 -10.183 -11.767 1.00 74.25 124 THR A CA 1
ATOM 982 C C . THR A 1 124 ? 18.922 -9.683 -11.890 1.00 74.25 124 THR A C 1
ATOM 984 O O . THR A 1 124 ? 19.290 -8.678 -11.278 1.00 74.25 124 THR A O 1
ATOM 987 N N . GLU A 1 125 ? 19.735 -10.391 -12.663 1.00 81.88 125 GLU A N 1
ATOM 988 C CA . GLU A 1 125 ? 21.027 -9.865 -13.086 1.00 81.88 125 GLU A CA 1
ATOM 989 C C . GLU A 1 125 ? 20.798 -8.907 -14.260 1.00 81.88 125 GLU A C 1
ATOM 991 O O . GLU A 1 125 ? 19.964 -9.162 -15.131 1.00 81.88 125 GLU A O 1
ATOM 996 N N . GLY A 1 126 ? 21.506 -7.781 -14.253 1.00 86.94 126 GLY A N 1
ATOM 997 C CA . GLY A 1 126 ? 21.428 -6.760 -15.290 1.00 86.94 126 GLY A CA 1
ATOM 998 C C . GLY A 1 126 ? 22.823 -6.330 -15.719 1.00 86.94 126 GLY A C 1
ATOM 999 O O . GLY A 1 126 ? 23.761 -6.301 -14.920 1.00 86.94 126 GLY A O 1
ATOM 1000 N N . ILE A 1 127 ? 22.954 -5.994 -16.995 1.00 91.75 127 ILE A N 1
ATOM 1001 C CA . ILE A 1 127 ? 24.143 -5.389 -17.582 1.00 91.75 127 ILE A CA 1
ATOM 1002 C C . ILE A 1 127 ? 24.096 -3.896 -17.274 1.00 91.75 127 ILE A C 1
ATOM 1004 O O . ILE A 1 127 ? 23.092 -3.237 -17.529 1.00 91.75 127 ILE A O 1
ATOM 1008 N N . ILE A 1 128 ? 25.185 -3.346 -16.743 1.00 92.31 128 ILE A N 1
ATOM 1009 C CA . ILE A 1 128 ? 25.309 -1.897 -16.579 1.00 92.31 128 ILE A CA 1
ATOM 1010 C C . ILE A 1 128 ? 25.590 -1.302 -17.956 1.00 92.31 128 ILE A C 1
ATOM 1012 O O . ILE A 1 128 ? 26.666 -1.496 -18.518 1.00 92.31 128 ILE A O 1
ATOM 1016 N N . CYS A 1 129 ? 24.612 -0.582 -18.491 1.00 90.94 129 CYS A N 1
ATOM 1017 C CA . CYS A 1 129 ? 24.685 0.074 -19.795 1.00 90.94 129 CYS A CA 1
ATOM 1018 C C . CYS A 1 129 ? 25.159 1.530 -19.693 1.00 90.94 129 CYS A C 1
ATOM 1020 O O . CYS A 1 129 ? 25.460 2.154 -20.706 1.00 90.94 129 CYS A O 1
ATOM 1022 N N . GLY A 1 130 ? 25.220 2.082 -18.481 1.00 89.94 130 GLY A N 1
ATOM 1023 C CA . GLY A 1 130 ? 25.669 3.445 -18.227 1.00 89.94 130 GLY A CA 1
ATOM 1024 C C . GLY A 1 130 ? 25.302 3.918 -16.827 1.00 89.94 130 GLY A C 1
ATOM 1025 O O . GLY A 1 130 ? 24.866 3.132 -15.982 1.00 89.94 130 GLY A O 1
ATOM 1026 N N . PHE A 1 131 ? 25.457 5.216 -16.585 1.00 90.94 131 PHE A N 1
ATOM 1027 C CA . PHE A 1 131 ? 25.053 5.850 -15.336 1.00 90.94 131 PHE A CA 1
ATOM 1028 C C . PHE A 1 131 ? 24.513 7.261 -15.575 1.00 90.94 131 PHE A C 1
ATOM 1030 O O . PHE A 1 131 ? 24.904 7.942 -16.522 1.00 90.94 131 PHE A O 1
ATOM 1037 N N . VAL A 1 132 ? 23.628 7.702 -14.686 1.00 86.75 132 VAL A N 1
ATOM 1038 C CA . VAL A 1 132 ? 23.163 9.088 -14.601 1.00 86.75 132 VAL A CA 1
ATOM 1039 C C . VAL A 1 132 ? 23.974 9.792 -13.510 1.00 86.75 132 VAL A C 1
ATOM 1041 O O . VAL A 1 132 ? 24.016 9.277 -12.385 1.00 86.75 132 VAL A O 1
ATOM 1044 N N . PRO A 1 133 ? 24.619 10.940 -13.792 1.00 86.56 133 PRO A N 1
ATOM 1045 C CA . PRO A 1 133 ? 25.309 11.725 -12.772 1.00 86.56 133 PRO A CA 1
ATOM 1046 C C . PRO A 1 133 ? 24.372 12.118 -11.625 1.00 86.56 133 PRO A C 1
ATOM 1048 O O . PRO A 1 133 ? 23.207 12.451 -11.845 1.00 86.56 133 PRO A O 1
ATOM 1051 N N . GLY A 1 134 ? 24.871 12.063 -10.392 1.00 83.12 134 GLY A N 1
ATOM 1052 C CA . GLY A 1 134 ? 24.098 12.431 -9.212 1.00 83.12 134 GLY A CA 1
ATOM 1053 C C . GLY A 1 134 ? 23.878 13.938 -9.090 1.00 83.12 134 GLY A C 1
ATOM 1054 O O . GLY A 1 134 ? 24.688 14.749 -9.538 1.00 83.12 134 GLY A O 1
ATOM 1055 N N . SER A 1 135 ? 22.774 14.312 -8.445 1.00 79.94 135 SER A N 1
ATOM 1056 C CA . SER A 1 135 ? 22.397 15.698 -8.146 1.00 79.94 135 SER A CA 1
ATOM 1057 C C . SER A 1 135 ? 22.092 15.875 -6.656 1.00 79.94 135 SER A C 1
ATOM 1059 O O . SER A 1 135 ? 21.793 14.903 -5.958 1.00 79.94 135 SER A O 1
ATOM 1061 N N . GLY A 1 136 ? 22.129 17.114 -6.155 1.00 83.50 136 GLY A N 1
ATOM 1062 C CA . GLY A 1 136 ? 21.868 17.409 -4.740 1.00 83.50 136 GLY A CA 1
ATOM 1063 C C . GLY A 1 136 ? 22.856 16.685 -3.821 1.00 83.50 136 GLY A C 1
ATOM 1064 O O . GLY A 1 136 ? 24.063 16.790 -4.012 1.00 83.50 136 GLY A O 1
ATOM 1065 N N . ASN A 1 137 ? 22.350 15.896 -2.869 1.00 73.75 137 ASN A N 1
ATOM 1066 C CA . ASN A 1 137 ? 23.175 15.130 -1.920 1.00 73.75 137 ASN A CA 1
ATOM 1067 C C . ASN A 1 137 ? 24.075 14.064 -2.579 1.00 73.75 137 ASN A C 1
ATOM 1069 O O . ASN A 1 137 ? 24.968 13.542 -1.919 1.00 73.75 137 ASN A O 1
ATOM 1073 N N . ALA A 1 138 ? 23.841 13.729 -3.852 1.00 69.38 138 ALA A N 1
ATOM 1074 C CA . ALA A 1 138 ? 24.658 12.801 -4.636 1.00 69.38 138 ALA A CA 1
ATOM 1075 C C . ALA A 1 138 ? 25.531 13.510 -5.695 1.00 69.38 138 ALA A C 1
ATOM 1077 O O . ALA A 1 138 ? 26.086 12.850 -6.576 1.00 69.38 138 ALA A O 1
ATOM 1078 N N . ALA A 1 139 ? 25.635 14.845 -5.655 1.00 79.31 139 ALA A N 1
ATOM 1079 C CA . ALA A 1 139 ? 26.435 15.612 -6.607 1.00 79.31 139 ALA A CA 1
ATOM 1080 C C . ALA A 1 139 ? 27.908 15.164 -6.605 1.00 79.31 139 ALA A C 1
ATOM 1082 O O . ALA A 1 139 ? 28.509 14.957 -5.553 1.00 79.31 139 ALA A O 1
ATOM 1083 N N . GLY A 1 140 ? 28.485 15.005 -7.800 1.00 77.69 140 GLY A N 1
ATOM 1084 C CA . GLY A 1 140 ? 29.853 14.499 -7.983 1.00 77.69 140 GLY A CA 1
ATOM 1085 C C . GLY A 1 140 ? 29.988 12.970 -7.943 1.00 77.69 140 GLY A C 1
ATOM 1086 O O . GLY A 1 140 ? 31.093 12.461 -8.116 1.00 77.69 140 GLY A O 1
ATOM 1087 N N . GLY A 1 141 ? 28.887 12.235 -7.751 1.00 80.44 141 GLY A N 1
ATOM 1088 C CA . GLY A 1 141 ? 28.846 10.771 -7.778 1.00 80.44 141 GLY A CA 1
ATOM 1089 C C . GLY A 1 141 ? 27.881 10.201 -8.821 1.00 80.44 141 GLY A C 1
ATOM 1090 O O . GLY A 1 141 ? 27.390 10.901 -9.709 1.00 80.44 141 GLY A O 1
ATOM 1091 N N . ILE A 1 142 ? 27.599 8.902 -8.703 1.00 81.44 142 ILE A N 1
ATOM 1092 C CA . ILE A 1 142 ? 26.582 8.204 -9.499 1.00 81.44 142 ILE A CA 1
ATOM 1093 C C . ILE A 1 142 ? 25.210 8.426 -8.851 1.00 81.44 142 ILE A C 1
ATOM 1095 O O . ILE A 1 142 ? 25.007 8.071 -7.692 1.00 81.44 142 ILE A O 1
ATOM 1099 N N . GLY A 1 143 ? 24.266 8.997 -9.601 1.00 82.25 143 GLY A N 1
ATOM 1100 C CA . GLY A 1 143 ? 22.872 9.154 -9.181 1.00 82.25 143 GLY A CA 1
ATOM 1101 C C . GLY A 1 143 ? 22.045 7.895 -9.424 1.00 82.25 143 GLY A C 1
ATOM 1102 O O . GLY A 1 143 ? 21.219 7.529 -8.595 1.00 82.25 143 GLY A O 1
ATOM 1103 N N . SER A 1 144 ? 22.274 7.217 -10.552 1.00 86.44 144 SER A N 1
ATOM 1104 C CA . SER A 1 144 ? 21.713 5.887 -10.818 1.00 86.44 144 SER A CA 1
ATOM 1105 C C . SER A 1 144 ? 22.507 5.129 -11.879 1.00 86.44 144 SER A C 1
ATOM 1107 O O . SER A 1 144 ? 23.179 5.745 -12.707 1.00 86.44 144 SER A O 1
ATOM 1109 N N . LEU A 1 145 ? 22.422 3.801 -11.864 1.00 88.06 145 LEU A N 1
ATOM 1110 C CA . LEU A 1 145 ? 22.906 2.932 -12.935 1.00 88.06 145 LEU A CA 1
ATOM 1111 C C . LEU A 1 145 ? 21.784 2.664 -13.929 1.00 88.06 145 LEU A C 1
ATOM 1113 O O . LEU A 1 145 ? 20.665 2.365 -13.520 1.00 88.06 145 LEU A O 1
ATOM 1117 N N . ILE A 1 146 ? 22.113 2.722 -15.216 1.00 89.06 146 ILE A N 1
ATOM 1118 C CA . ILE A 1 146 ? 21.228 2.333 -16.314 1.00 89.06 146 ILE A CA 1
ATOM 1119 C C . ILE A 1 146 ? 21.445 0.844 -16.555 1.00 89.06 146 ILE A C 1
ATOM 1121 O O . ILE A 1 146 ? 22.569 0.429 -16.848 1.00 89.06 146 ILE A O 1
ATOM 1125 N N . LEU A 1 147 ? 20.389 0.046 -16.421 1.00 91.00 147 LEU A N 1
ATOM 1126 C CA . LEU A 1 147 ? 20.460 -1.407 -16.522 1.00 91.00 147 LEU A CA 1
ATOM 1127 C C . LEU A 1 147 ? 19.805 -1.904 -17.812 1.00 91.00 147 LEU A C 1
ATOM 1129 O O . LEU A 1 147 ? 18.735 -1.434 -18.210 1.00 91.00 147 LEU A O 1
ATOM 1133 N N . GLY A 1 148 ? 20.431 -2.901 -18.432 1.00 90.31 148 GLY A N 1
ATOM 1134 C CA . GLY A 1 148 ? 19.879 -3.653 -19.552 1.00 90.31 148 GLY A CA 1
ATOM 1135 C C . GLY A 1 148 ? 19.932 -5.165 -19.338 1.00 90.31 148 GLY A C 1
ATOM 1136 O O . GLY A 1 148 ? 20.657 -5.658 -18.478 1.00 90.31 148 GLY A O 1
ATOM 1137 N N . ALA A 1 149 ? 19.168 -5.910 -20.127 1.00 91.19 149 ALA A N 1
ATOM 1138 C CA . ALA A 1 149 ? 19.242 -7.368 -20.222 1.00 91.19 149 ALA A CA 1
ATOM 1139 C C . ALA A 1 149 ? 19.036 -7.801 -21.676 1.00 91.19 149 ALA A C 1
ATOM 1141 O O . ALA A 1 149 ? 18.487 -7.041 -22.470 1.00 91.19 149 ALA A O 1
ATOM 1142 N N . HIS A 1 150 ? 19.483 -9.003 -22.031 1.00 89.50 150 HIS A N 1
ATOM 1143 C CA . HIS A 1 150 ? 19.152 -9.575 -23.332 1.00 89.50 150 HIS A CA 1
ATOM 1144 C C . HIS A 1 150 ? 17.747 -10.177 -23.293 1.00 89.50 150 HIS A C 1
ATOM 1146 O O . HIS A 1 150 ? 17.435 -10.935 -22.376 1.00 89.50 150 HIS A O 1
ATOM 1152 N N . ASP A 1 151 ? 16.919 -9.841 -24.279 1.00 88.31 151 ASP A N 1
ATOM 1153 C CA . ASP A 1 151 ? 15.651 -10.530 -24.520 1.00 88.31 151 ASP A CA 1
ATOM 1154 C C . ASP A 1 151 ? 15.864 -11.885 -25.230 1.00 88.31 151 ASP A C 1
ATOM 1156 O O . ASP A 1 151 ? 16.996 -12.286 -25.524 1.00 88.31 151 ASP A O 1
ATOM 1160 N N . ASP A 1 152 ? 14.772 -12.585 -25.546 1.00 90.00 152 ASP A N 1
ATOM 1161 C CA . ASP A 1 152 ? 14.812 -13.886 -26.233 1.00 90.00 152 ASP A CA 1
ATOM 1162 C C . ASP A 1 152 ? 15.459 -13.808 -27.630 1.00 90.00 152 ASP A C 1
ATOM 1164 O O . ASP A 1 152 ? 16.019 -14.791 -28.121 1.00 90.00 152 ASP A O 1
ATOM 1168 N N . SER A 1 153 ? 15.444 -12.628 -28.261 1.00 93.50 153 SER A N 1
ATOM 1169 C CA . SER A 1 153 ? 16.109 -12.365 -29.544 1.00 93.50 153 SER A CA 1
ATOM 1170 C C . SER A 1 153 ? 17.605 -12.058 -29.398 1.00 93.50 153 SER A C 1
ATOM 1172 O O . SER A 1 153 ? 18.291 -11.822 -30.393 1.00 93.50 153 SER A O 1
ATOM 1174 N N . ARG A 1 154 ? 18.129 -12.083 -28.164 1.00 90.88 154 ARG A N 1
ATOM 1175 C CA . ARG A 1 154 ? 19.472 -11.630 -27.772 1.00 90.88 154 ARG A CA 1
ATOM 1176 C C . ARG A 1 154 ? 19.704 -10.136 -27.993 1.00 90.88 154 ARG A C 1
ATOM 1178 O O . ARG A 1 154 ? 20.853 -9.691 -27.996 1.00 90.88 154 ARG A O 1
ATOM 1185 N N . SER A 1 155 ? 18.651 -9.335 -28.103 1.00 92.75 155 SER A N 1
ATOM 1186 C CA . SER A 1 155 ? 18.766 -7.880 -28.186 1.00 92.75 155 SER A CA 1
ATOM 1187 C C . SER A 1 155 ? 18.921 -7.286 -26.791 1.00 92.75 155 SER A C 1
ATOM 1189 O O . SER A 1 155 ? 18.211 -7.676 -25.867 1.00 92.75 155 SER A O 1
ATOM 1191 N N . LEU A 1 156 ? 19.860 -6.351 -26.618 1.00 91.19 156 LEU A N 1
ATOM 1192 C CA . LEU A 1 156 ? 20.036 -5.649 -25.347 1.00 91.19 156 LEU A CA 1
ATOM 1193 C C . LEU A 1 156 ? 18.907 -4.626 -25.168 1.00 91.19 156 LEU A C 1
ATOM 1195 O O . LEU A 1 156 ? 18.860 -3.620 -25.876 1.00 91.19 156 LEU A O 1
ATOM 1199 N N . ILE A 1 157 ? 18.021 -4.876 -24.208 1.00 90.75 157 ILE A N 1
ATOM 1200 C CA . ILE A 1 157 ? 16.882 -4.018 -23.875 1.00 90.75 157 ILE A CA 1
ATOM 1201 C C . ILE A 1 157 ? 17.097 -3.317 -22.535 1.00 90.75 157 ILE A C 1
ATOM 1203 O O . ILE A 1 157 ? 17.703 -3.867 -21.620 1.00 90.75 157 ILE A O 1
ATOM 1207 N N . TYR A 1 158 ? 16.581 -2.096 -22.407 1.00 87.12 158 TYR A N 1
ATOM 1208 C CA . TYR A 1 158 ? 16.583 -1.346 -21.150 1.00 87.12 158 TYR A CA 1
ATOM 1209 C C . TYR A 1 158 ? 15.583 -1.949 -20.154 1.00 87.12 158 TYR A C 1
ATOM 1211 O O . TYR A 1 158 ? 14.407 -2.104 -20.483 1.00 87.12 158 TYR A O 1
ATOM 1219 N N . ILE A 1 159 ? 16.036 -2.246 -18.931 1.00 86.00 159 ILE A N 1
ATOM 1220 C CA . ILE A 1 159 ? 15.210 -2.877 -17.883 1.00 86.00 159 ILE A CA 1
ATOM 1221 C C . ILE A 1 159 ? 14.960 -1.983 -16.663 1.00 86.00 159 ILE A C 1
ATOM 1223 O O . ILE A 1 159 ? 14.230 -2.377 -15.755 1.00 86.00 159 ILE A O 1
ATOM 1227 N N . GLY A 1 160 ? 15.527 -0.776 -16.632 1.00 83.00 160 GLY A N 1
ATOM 1228 C CA . GLY A 1 160 ? 15.303 0.190 -15.559 1.00 83.00 160 GLY A CA 1
ATOM 1229 C C . GLY A 1 160 ? 16.578 0.864 -15.067 1.00 83.00 160 GLY A C 1
ATOM 1230 O O . GLY A 1 160 ? 17.683 0.557 -15.513 1.00 83.00 160 GLY A O 1
ATOM 1231 N N . ASN A 1 161 ? 16.401 1.770 -14.108 1.00 85.81 161 ASN A N 1
ATOM 1232 C CA . ASN A 1 161 ? 17.494 2.413 -13.392 1.00 85.81 161 ASN A CA 1
ATOM 1233 C C . ASN A 1 161 ? 17.485 1.974 -11.926 1.00 85.81 161 ASN A C 1
ATOM 1235 O O . ASN A 1 161 ? 16.417 1.917 -11.315 1.00 85.81 161 ASN A O 1
ATOM 1239 N N . ASP A 1 162 ? 18.663 1.749 -11.349 1.00 81.81 162 ASP A N 1
ATOM 1240 C CA . ASP A 1 162 ? 18.826 1.580 -9.901 1.00 81.81 162 ASP A CA 1
ATOM 1241 C C . ASP A 1 162 ? 19.588 2.776 -9.326 1.00 81.81 162 ASP A C 1
ATOM 1243 O O . ASP A 1 162 ? 20.707 3.067 -9.744 1.00 81.81 162 ASP A O 1
ATOM 1247 N N . GLY A 1 163 ? 18.957 3.502 -8.403 1.00 69.56 163 GLY A N 1
ATOM 1248 C CA . GLY A 1 163 ? 19.501 4.706 -7.764 1.00 69.56 163 GLY A CA 1
ATOM 1249 C C . GLY A 1 163 ? 19.780 4.549 -6.270 1.00 69.56 163 GLY A C 1
ATOM 1250 O O . GLY A 1 163 ? 20.119 5.529 -5.610 1.00 69.56 163 GLY A O 1
ATOM 1251 N N . THR A 1 164 ? 19.605 3.351 -5.701 1.00 58.44 164 THR A N 1
ATOM 1252 C CA . THR A 1 164 ? 19.719 3.135 -4.250 1.00 58.44 164 THR A CA 1
ATOM 1253 C C . THR A 1 164 ? 20.906 2.240 -3.898 1.00 58.44 164 THR A C 1
ATOM 1255 O O . THR A 1 164 ? 21.140 1.231 -4.542 1.00 58.44 164 THR A O 1
ATOM 1258 N N . GLY A 1 165 ? 21.659 2.589 -2.846 1.00 51.12 165 GLY A N 1
ATOM 1259 C CA . GLY A 1 165 ? 22.708 1.717 -2.288 1.00 51.12 165 GLY A CA 1
ATOM 1260 C C . GLY A 1 165 ? 24.156 2.045 -2.671 1.00 51.12 165 GLY A C 1
ATOM 1261 O O . GLY A 1 165 ? 25.071 1.354 -2.220 1.00 51.12 165 GLY A O 1
ATOM 1262 N N . PHE A 1 166 ? 24.410 3.117 -3.426 1.00 55.28 166 PHE A N 1
ATOM 1263 C CA . PHE A 1 166 ? 25.780 3.554 -3.702 1.00 55.28 166 PHE A CA 1
ATOM 1264 C C . PHE A 1 166 ? 26.336 4.343 -2.512 1.00 55.28 166 PHE A C 1
ATOM 1266 O O . PHE A 1 166 ? 26.009 5.507 -2.297 1.00 55.28 166 PHE A O 1
ATOM 1273 N N . SER A 1 167 ? 27.184 3.698 -1.706 1.00 48.00 167 SER A N 1
ATOM 1274 C CA . SER A 1 167 ? 28.033 4.429 -0.757 1.00 48.00 167 SER A CA 1
ATOM 1275 C C . SER A 1 167 ? 28.930 5.413 -1.522 1.00 48.00 167 SER A C 1
ATOM 1277 O O . SER A 1 167 ? 29.334 5.119 -2.649 1.00 48.00 167 SER A O 1
ATOM 1279 N N . SER A 1 168 ? 29.312 6.530 -0.896 1.00 49.28 168 SER A N 1
ATOM 1280 C CA . SER A 1 168 ? 30.197 7.578 -1.450 1.00 49.28 168 SER A CA 1
ATOM 1281 C C . SER A 1 168 ? 31.561 7.087 -1.975 1.00 49.28 168 SER A C 1
ATOM 1283 O O . SER A 1 168 ? 32.345 7.871 -2.499 1.00 49.28 168 SER A O 1
ATOM 1285 N N . ARG A 1 169 ? 31.860 5.788 -1.848 1.00 45.59 169 ARG A N 1
ATOM 1286 C CA . ARG A 1 169 ? 33.073 5.124 -2.339 1.00 45.59 169 ARG A CA 1
ATOM 1287 C C . ARG A 1 169 ? 32.979 4.628 -3.785 1.00 45.59 169 ARG A C 1
ATOM 1289 O O . ARG A 1 169 ? 34.001 4.221 -4.333 1.00 45.59 169 ARG A O 1
ATOM 1296 N N . LEU A 1 170 ? 31.805 4.653 -4.418 1.00 45.28 170 LEU A N 1
ATOM 1297 C CA . LEU A 1 170 ? 31.666 4.340 -5.845 1.00 45.28 170 LEU A CA 1
ATOM 1298 C C . LEU A 1 170 ? 31.877 5.607 -6.678 1.00 45.28 170 LEU A C 1
ATOM 1300 O O . LEU A 1 170 ? 30.943 6.288 -7.087 1.00 45.28 170 LEU A O 1
ATOM 1304 N N . SER A 1 171 ? 33.155 5.925 -6.887 1.00 44.31 171 SER A N 1
ATOM 1305 C CA . SER A 1 171 ? 33.600 6.850 -7.931 1.00 44.31 171 SER A CA 1
ATOM 1306 C C . SER A 1 171 ? 33.309 6.247 -9.311 1.00 44.31 171 SER A C 1
ATOM 1308 O O . SER A 1 171 ? 33.253 5.023 -9.446 1.00 44.31 171 SER A O 1
ATOM 1310 N N . ALA A 1 172 ? 33.197 7.087 -10.345 1.00 47.09 172 ALA A N 1
ATOM 1311 C CA . ALA A 1 172 ? 33.023 6.695 -11.750 1.00 47.09 172 ALA A CA 1
ATOM 1312 C C . ALA A 1 172 ? 34.073 5.677 -12.272 1.00 47.09 172 ALA A C 1
ATOM 1314 O O . ALA A 1 172 ? 33.898 5.115 -13.347 1.00 47.09 172 ALA A O 1
ATOM 1315 N N . ASN A 1 173 ? 35.124 5.398 -11.489 1.00 42.09 173 ASN A N 1
ATOM 1316 C CA . ASN A 1 173 ? 36.188 4.430 -11.774 1.00 42.09 173 ASN A CA 1
ATOM 1317 C C . ASN A 1 173 ? 36.141 3.137 -10.916 1.00 42.09 173 ASN A C 1
ATOM 1319 O O . ASN A 1 173 ? 37.071 2.332 -10.967 1.00 42.09 173 ASN A O 1
ATOM 1323 N N . GLY A 1 174 ? 35.116 2.927 -10.081 1.00 40.06 174 GLY A N 1
ATOM 1324 C CA . GLY A 1 174 ? 35.049 1.815 -9.119 1.00 40.06 174 GLY A CA 1
ATOM 1325 C C . GLY A 1 174 ? 34.391 0.534 -9.655 1.00 40.06 174 GLY A C 1
ATOM 1326 O O . GLY A 1 174 ? 33.258 0.557 -10.126 1.00 40.06 174 GLY A O 1
ATOM 1327 N N . ARG A 1 175 ? 35.063 -0.621 -9.514 1.00 35.19 175 ARG A N 1
ATOM 1328 C CA . ARG A 1 175 ? 34.485 -1.956 -9.781 1.00 35.19 175 ARG A CA 1
ATOM 1329 C C . ARG A 1 175 ? 33.453 -2.342 -8.707 1.00 35.19 175 ARG A C 1
ATOM 1331 O O . ARG A 1 175 ? 33.784 -2.385 -7.523 1.00 35.19 175 ARG A O 1
ATOM 1338 N N . LEU A 1 176 ? 32.234 -2.690 -9.122 1.00 40.59 176 LEU A N 1
ATOM 1339 C CA . LEU A 1 176 ? 31.150 -3.168 -8.249 1.00 40.59 176 LEU A CA 1
ATOM 1340 C C . LEU A 1 176 ? 31.362 -4.641 -7.834 1.00 40.59 176 LEU A C 1
ATOM 1342 O O . LEU A 1 176 ? 31.671 -5.487 -8.672 1.00 40.59 176 LEU A O 1
ATOM 1346 N N . LYS A 1 177 ? 31.179 -4.959 -6.542 1.00 30.72 177 LYS A N 1
ATOM 1347 C CA . LYS A 1 177 ? 31.149 -6.337 -6.001 1.00 30.72 177 LYS A CA 1
ATOM 1348 C C . LYS A 1 177 ? 29.707 -6.766 -5.677 1.00 30.72 177 LYS A C 1
ATOM 1350 O O . LYS A 1 177 ? 28.908 -5.949 -5.233 1.00 30.72 177 LYS A O 1
ATOM 1355 N N . ARG A 1 178 ? 29.402 -8.054 -5.900 1.00 30.33 178 ARG A N 1
ATOM 1356 C CA . ARG A 1 178 ? 28.077 -8.702 -5.771 1.00 30.33 178 ARG A CA 1
ATOM 1357 C C . ARG A 1 178 ? 27.525 -8.735 -4.329 1.00 30.33 178 ARG A C 1
ATOM 1359 O O . ARG A 1 178 ? 28.223 -9.200 -3.436 1.00 30.33 178 ARG A O 1
ATOM 1366 N N . GLY A 1 179 ? 26.231 -8.404 -4.191 1.00 30.58 179 GLY A N 1
ATOM 1367 C CA . GLY A 1 179 ? 25.241 -9.081 -3.328 1.00 30.58 179 GLY A CA 1
ATOM 1368 C C . GLY A 1 179 ? 25.087 -8.625 -1.866 1.00 30.58 179 GLY A C 1
ATOM 1369 O O . GLY A 1 179 ? 26.016 -8.753 -1.079 1.00 30.58 179 GLY A O 1
ATOM 1370 N N . ILE A 1 180 ? 23.871 -8.216 -1.465 1.00 26.34 180 ILE A N 1
ATOM 1371 C CA . ILE A 1 180 ? 23.433 -8.177 -0.052 1.00 26.34 180 ILE A CA 1
ATOM 1372 C C . ILE A 1 180 ? 21.986 -8.706 0.052 1.00 26.34 180 ILE A C 1
ATOM 1374 O O . ILE A 1 180 ? 21.078 -8.170 -0.581 1.00 26.34 180 ILE A O 1
ATOM 1378 N N . MET A 1 181 ? 21.768 -9.752 0.864 1.00 23.64 181 MET A N 1
ATOM 1379 C CA . MET A 1 181 ? 20.453 -10.309 1.231 1.00 23.64 181 MET A CA 1
ATOM 1380 C C . MET A 1 181 ? 20.124 -10.011 2.703 1.00 23.64 181 MET A C 1
ATOM 1382 O O . MET A 1 181 ? 21.019 -10.027 3.542 1.00 23.64 181 MET A O 1
ATOM 1386 N N . TYR A 1 182 ? 18.840 -9.817 3.025 1.00 24.95 182 TYR A N 1
ATOM 1387 C CA . TYR A 1 182 ? 18.327 -9.732 4.401 1.00 24.95 182 TYR A CA 1
ATOM 1388 C C . TYR A 1 182 ? 17.156 -10.706 4.593 1.00 24.95 182 TYR A C 1
ATOM 1390 O O . TYR A 1 182 ? 16.304 -10.826 3.713 1.00 24.95 182 TYR A O 1
ATOM 1398 N N . LYS A 1 183 ? 17.124 -11.378 5.749 1.00 23.45 183 LYS A N 1
ATOM 1399 C CA . LYS A 1 183 ? 16.097 -12.326 6.214 1.00 23.45 183 LYS A CA 1
ATOM 1400 C C . LYS A 1 183 ? 15.493 -11.753 7.503 1.00 23.45 183 LYS A C 1
ATOM 1402 O O . LYS A 1 183 ? 16.258 -11.215 8.297 1.00 23.45 183 LYS A O 1
ATOM 1407 N N . ASN A 1 184 ? 14.183 -11.865 7.731 1.00 26.05 184 ASN A N 1
ATOM 1408 C CA . ASN A 1 184 ? 13.590 -11.570 9.042 1.00 26.05 184 ASN A CA 1
ATOM 1409 C C . ASN A 1 184 ? 12.492 -12.571 9.419 1.00 26.05 184 ASN A C 1
ATOM 1411 O O . ASN A 1 184 ? 11.911 -13.210 8.546 1.00 26.05 184 ASN A O 1
ATOM 1415 N N . ALA A 1 185 ? 12.325 -12.735 10.733 1.00 26.58 185 ALA A N 1
ATOM 1416 C CA . ALA A 1 185 ? 11.517 -13.736 11.423 1.00 26.58 185 ALA A CA 1
ATOM 1417 C C . ALA A 1 185 ? 10.202 -13.141 11.967 1.00 26.58 185 ALA A C 1
ATOM 1419 O O . ALA A 1 185 ? 10.109 -11.932 12.177 1.00 26.58 185 ALA A O 1
ATOM 1420 N N . GLY A 1 186 ? 9.211 -14.016 12.162 1.00 24.52 186 GLY A N 1
ATOM 1421 C CA . GLY A 1 186 ? 7.786 -13.694 12.260 1.00 24.52 186 GLY A CA 1
ATOM 1422 C C . GLY A 1 186 ? 7.290 -13.038 13.553 1.00 24.52 186 GLY A C 1
ATOM 1423 O O . GLY A 1 186 ? 7.875 -13.167 14.627 1.00 24.52 186 GLY A O 1
ATOM 1424 N N . MET A 1 187 ? 6.149 -12.366 13.402 1.00 26.30 187 MET A N 1
ATOM 1425 C CA . MET A 1 187 ? 5.235 -11.866 14.432 1.00 26.30 187 MET A CA 1
ATOM 1426 C C . MET A 1 187 ? 3.798 -12.148 13.965 1.00 26.30 187 MET A C 1
ATOM 1428 O O . MET A 1 187 ? 3.568 -12.316 12.767 1.00 26.30 187 MET A O 1
ATOM 1432 N N . ASP A 1 188 ? 2.837 -12.159 14.889 1.00 30.95 188 ASP A N 1
ATOM 1433 C CA . ASP A 1 188 ? 1.406 -12.214 14.571 1.00 30.95 188 ASP A CA 1
ATOM 1434 C C . ASP A 1 188 ? 0.917 -10.829 14.135 1.00 30.95 188 ASP A C 1
ATOM 1436 O O . ASP A 1 188 ? 0.986 -9.860 14.900 1.00 30.95 188 ASP A O 1
ATOM 1440 N N . VAL A 1 189 ? 0.468 -10.705 12.882 1.00 31.88 189 VAL A N 1
ATOM 1441 C CA . VAL A 1 189 ? 0.196 -9.398 12.276 1.00 31.88 189 VAL A CA 1
ATOM 1442 C C . VAL A 1 189 ? -1.059 -9.397 11.405 1.00 31.88 189 VAL A C 1
ATOM 1444 O O . VAL A 1 189 ? -1.354 -10.370 10.719 1.00 31.88 189 VAL A O 1
ATOM 1447 N N . ALA A 1 190 ? -1.784 -8.271 11.397 1.00 31.58 190 ALA A N 1
ATOM 1448 C CA . ALA A 1 190 ? -2.817 -8.029 10.401 1.00 31.58 190 ALA A CA 1
ATOM 1449 C C . ALA A 1 190 ? -2.160 -7.674 9.064 1.00 31.58 190 ALA A C 1
ATOM 1451 O O . ALA A 1 190 ? -1.478 -6.649 8.968 1.00 31.58 190 ALA A O 1
ATOM 1452 N N . VAL A 1 191 ? -2.349 -8.512 8.050 1.00 37.66 191 VAL A N 1
ATOM 1453 C CA . VAL A 1 191 ? -1.697 -8.359 6.747 1.00 37.66 191 VAL A CA 1
ATOM 1454 C C . VAL A 1 191 ? -2.698 -7.839 5.718 1.00 37.66 191 VAL A C 1
ATOM 1456 O O . VAL A 1 191 ? -3.831 -8.318 5.669 1.00 37.66 191 VAL A O 1
ATOM 1459 N N . GLY A 1 192 ? -2.298 -6.858 4.907 1.00 42.38 192 GLY A N 1
ATOM 1460 C CA . GLY A 1 192 ? -3.092 -6.317 3.798 1.00 42.38 192 GLY A CA 1
ATOM 1461 C C . GLY A 1 192 ? -2.256 -5.628 2.733 1.00 42.38 192 GLY A C 1
ATOM 1462 O O . GLY A 1 192 ? -1.012 -5.557 2.892 1.00 42.38 192 GLY A O 1
#

Secondary structure (DSSP, 8-state):
-EEBPTTS-B-HHHHHTTTT-SS--HHHHHHT-EEEE----SEETTEE-TTS-HHHHHHHHHHT----TTEEPPP-EEEE-HHHHHHHHHHTT-SEEEEE-TTPPP-TT---TTEEEEE-------EEEEEEEP-GGGTTSEEEEEEEEE-TT--EEEEEEE-S---TT--TTPPP------------EEE-

Organism: NCBI:txid1303681

pLDDT: mean 82.39, std 20.29, range [23.45, 98.19]

Sequence (192 aa):
MVALGPDGVPSFSRLQRRMHVLKPTTQLRNDALTTYYVFGVLDIDGTSTADLPYLERREALANLSLEHPRIKLPPHWLNVDEPTMLQVARKHHLEGIVAKSVTSTYQPGKRSPSWLKTPLRANTEGIICGFVPGSGNAAGGIGSLILGAHDDSRSLIYIGNDGTGFSSRLSANGRLKRGIMYKNAGMDVAVG

InterPro domains:
  IPR012310 DNA ligase, ATP-dependent, central [PF01068] (13-117)
  IPR012310 DNA ligase, ATP-dependent, central [PS50160] (27-151)
  IPR012340 Nucleic acid-binding, OB-fold [G3DSA:2.40.50.140] (122-177)
  IPR050191 ATP-dependent DNA ligase [PTHR45674] (11-167)